Protein AF-A0A357IA92-F1 (afdb_monomer_lite)

Radius of gyration: 18.72 Å; chains: 1; bounding box: 54×39×40 Å

Secondary structure (DSSP, 8-state):
---HHHHHHHHH--S-TTSHHHHHHHHHHHHHSS-S-SS----HHHHHHHHT--TT-EEEEE-GGGHHHHHHHTT--SEEEEE-S-HHHHHHHHHHHHHHHHSSSHHHHHIIIII---TTHHHHIIIIIGGGS-HHHHHHHHSEETTTEEGGGGGGS-GGGGSHHHHHHHHHHHHHHHTT--GGG--

Structure (mmCIF, N/CA/C/O backbone):
data_AF-A0A357IA92-F1
#
_entry.id   AF-A0A357IA92-F1
#
loop_
_atom_site.group_PDB
_atom_site.id
_atom_site.type_symbol
_atom_site.label_atom_id
_atom_site.label_alt_id
_atom_site.label_comp_id
_atom_site.label_asym_id
_atom_site.label_entity_id
_atom_site.label_seq_id
_atom_site.pdbx_PDB_ins_code
_atom_site.Cartn_x
_atom_site.Cartn_y
_atom_site.Cartn_z
_atom_site.occupancy
_atom_site.B_iso_or_equiv
_atom_site.auth_seq_id
_atom_site.auth_comp_id
_atom_site.auth_asym_id
_atom_site.auth_atom_id
_atom_site.pdbx_PDB_model_num
ATOM 1 N N . MET A 1 1 ? -5.084 19.847 8.493 1.00 40.44 1 MET A N 1
ATOM 2 C CA . MET A 1 1 ? -4.902 18.837 9.556 1.00 40.44 1 MET A CA 1
ATOM 3 C C . MET A 1 1 ? -3.421 18.751 9.866 1.00 40.44 1 MET A C 1
ATOM 5 O O . MET A 1 1 ? -2.646 18.792 8.916 1.00 40.44 1 MET A O 1
ATOM 9 N N . ALA A 1 2 ? -3.041 18.697 11.146 1.00 38.66 2 ALA A N 1
ATOM 10 C CA . ALA A 1 2 ? -1.676 18.394 11.576 1.00 38.66 2 ALA A CA 1
ATOM 11 C C . ALA A 1 2 ? -1.227 17.121 10.843 1.00 38.66 2 ALA A C 1
ATOM 13 O O . ALA A 1 2 ? -1.753 16.038 11.086 1.00 38.66 2 ALA A O 1
ATOM 14 N N . SER A 1 3 ? -0.397 17.301 9.812 1.00 44.09 3 SER A N 1
ATOM 15 C CA . SER A 1 3 ? -0.025 16.260 8.850 1.00 44.09 3 SER A CA 1
ATOM 16 C C . SER A 1 3 ? 0.540 15.073 9.619 1.00 44.09 3 SER A C 1
ATOM 18 O O . SER A 1 3 ? 1.254 15.298 10.584 1.00 44.09 3 SER A O 1
ATOM 20 N N . SER A 1 4 ? 0.318 13.826 9.205 1.00 52.53 4 SER A N 1
ATOM 21 C CA . SER A 1 4 ? 0.949 12.642 9.821 1.00 52.53 4 SER A CA 1
ATOM 22 C C . SER A 1 4 ? 2.470 12.798 10.040 1.00 52.53 4 SER A C 1
ATOM 24 O O . SER A 1 4 ? 3.036 12.180 10.934 1.00 52.53 4 SER A O 1
ATOM 26 N N . SER A 1 5 ? 3.123 13.704 9.295 1.00 60.03 5 SER A N 1
ATOM 27 C CA . SER A 1 5 ? 4.470 14.221 9.573 1.00 60.03 5 SER A CA 1
ATOM 28 C C . SER A 1 5 ? 4.661 14.781 10.995 1.00 60.03 5 SER A C 1
ATOM 30 O O . SER A 1 5 ? 5.708 14.552 11.580 1.00 60.03 5 SER A O 1
ATOM 32 N N . GLU A 1 6 ? 3.736 15.564 11.549 1.00 59.16 6 GLU A N 1
ATOM 33 C CA . GLU A 1 6 ? 3.820 16.141 12.900 1.00 59.16 6 GLU A CA 1
ATOM 34 C C . GLU A 1 6 ? 3.657 15.088 13.996 1.00 59.16 6 GLU A C 1
ATOM 36 O O . GLU A 1 6 ? 4.459 15.082 14.924 1.00 59.16 6 GLU A O 1
ATOM 41 N N . ALA A 1 7 ? 2.715 14.151 13.848 1.00 63.56 7 ALA A N 1
ATOM 42 C CA . ALA A 1 7 ? 2.559 13.024 14.773 1.00 63.56 7 ALA A CA 1
ATOM 43 C C . ALA A 1 7 ? 3.777 12.080 14.738 1.00 63.56 7 ALA A C 1
ATOM 45 O O . ALA A 1 7 ? 4.270 11.642 15.778 1.00 63.56 7 ALA A O 1
ATOM 46 N N . LEU A 1 8 ? 4.329 11.821 13.545 1.00 61.56 8 LEU A N 1
ATOM 47 C CA . LEU A 1 8 ? 5.581 11.078 13.393 1.00 61.56 8 LEU A CA 1
ATOM 48 C C . LEU A 1 8 ? 6.754 11.841 14.024 1.00 61.56 8 LEU A C 1
ATOM 50 O O . LEU A 1 8 ? 7.560 11.256 14.742 1.00 61.56 8 LEU A O 1
ATOM 54 N N . LYS A 1 9 ? 6.844 13.156 13.797 1.00 59.84 9 LYS A N 1
ATOM 55 C CA . LYS A 1 9 ? 7.870 14.013 14.404 1.00 59.84 9 LYS A CA 1
ATOM 56 C C . LYS A 1 9 ? 7.774 14.012 15.929 1.00 59.84 9 LYS A C 1
ATOM 58 O O . LYS A 1 9 ? 8.813 13.900 16.565 1.00 59.84 9 LYS A O 1
ATOM 63 N N . SER A 1 10 ? 6.581 14.106 16.515 1.00 62.91 10 SER A N 1
ATOM 64 C CA . SER A 1 10 ? 6.409 14.096 17.973 1.00 62.91 10 SER A CA 1
ATOM 65 C C . SER A 1 10 ? 6.708 12.730 18.589 1.00 62.91 10 SER A C 1
ATOM 67 O O . SER A 1 10 ? 7.289 12.668 19.666 1.00 62.91 10 SER A O 1
ATOM 69 N N . ALA A 1 11 ? 6.358 11.636 17.905 1.00 61.44 11 ALA A N 1
ATOM 70 C CA . ALA A 1 11 ? 6.656 10.285 18.374 1.00 61.44 11 ALA A CA 1
ATOM 71 C C . ALA A 1 11 ? 8.160 9.957 18.299 1.00 61.44 11 ALA A C 1
ATOM 73 O O . ALA A 1 11 ? 8.693 9.288 19.184 1.00 61.44 11 ALA A O 1
ATOM 74 N N . VAL A 1 12 ? 8.844 10.436 17.252 1.00 58.72 12 VAL A N 1
ATOM 75 C CA . VAL A 1 12 ? 10.236 10.070 16.941 1.00 58.72 12 VAL A CA 1
ATOM 76 C C . VAL A 1 12 ? 11.261 11.050 17.523 1.00 58.72 12 VAL A C 1
ATOM 78 O O . VAL A 1 12 ? 12.346 10.619 17.903 1.00 58.72 12 VAL A O 1
ATOM 81 N N . HIS A 1 13 ? 10.978 12.354 17.610 1.00 60.22 13 HIS A N 1
ATOM 82 C CA . HIS A 1 13 ? 11.946 13.358 18.078 1.00 60.22 13 HIS A CA 1
ATOM 83 C C . HIS A 1 13 ? 11.900 13.545 19.597 1.00 60.22 13 HIS A C 1
ATOM 85 O O . HIS A 1 13 ? 11.406 14.551 20.097 1.00 60.22 13 HIS A O 1
ATOM 91 N N . GLN A 1 14 ? 12.454 12.575 20.325 1.00 59.53 14 GLN A N 1
ATOM 92 C CA . GLN A 1 14 ? 12.557 12.621 21.790 1.00 59.53 14 GLN A CA 1
ATOM 93 C C . GLN A 1 14 ? 13.886 13.220 22.295 1.00 59.53 14 GLN A C 1
ATOM 95 O O . GLN A 1 14 ? 14.021 13.495 23.485 1.00 59.53 14 GLN A O 1
ATOM 100 N N . HIS A 1 15 ? 14.872 13.450 21.413 1.00 52.75 15 HIS A N 1
ATOM 101 C CA . HIS A 1 15 ? 16.212 13.924 21.791 1.00 52.75 15 HIS A CA 1
ATOM 102 C C . HIS A 1 15 ? 16.670 15.173 21.023 1.00 52.75 15 HIS A C 1
ATOM 104 O O . HIS A 1 15 ? 16.202 15.474 19.923 1.00 52.75 15 HIS A O 1
ATOM 110 N N . SER A 1 16 ? 17.606 15.921 21.621 1.00 53.75 16 SER A N 1
ATOM 111 C CA . SER A 1 16 ? 18.104 17.186 21.071 1.00 53.75 16 SER A CA 1
ATOM 112 C C . SER A 1 16 ? 18.902 17.001 19.771 1.00 53.75 16 SER A C 1
ATOM 114 O O . SER A 1 16 ? 19.508 15.955 19.514 1.00 53.75 16 SER A O 1
ATOM 116 N N . LEU A 1 17 ? 18.942 18.067 18.965 1.00 53.84 17 LEU A N 1
ATOM 117 C CA . LEU A 1 17 ? 19.547 18.113 17.626 1.00 53.84 17 LEU A CA 1
ATOM 118 C C . LEU A 1 17 ? 21.059 17.918 17.585 1.00 53.84 17 LEU A C 1
ATOM 120 O O . LEU A 1 17 ? 21.603 17.603 16.531 1.00 53.84 17 LEU A O 1
ATOM 124 N N . THR A 1 18 ? 21.728 18.130 18.711 1.00 55.78 18 THR A N 1
ATOM 125 C CA . THR A 1 18 ? 23.184 18.041 18.832 1.00 55.78 18 THR A CA 1
ATOM 126 C C . THR A 1 18 ? 23.656 16.638 19.208 1.00 55.78 18 THR A C 1
ATOM 128 O O . THR A 1 18 ? 24.857 16.386 19.234 1.00 55.78 18 THR A O 1
ATOM 131 N N . SER A 1 19 ? 22.731 15.709 19.474 1.00 62.16 19 SER A N 1
ATOM 132 C CA . SER A 1 19 ? 23.050 14.321 19.805 1.00 62.16 19 SER A CA 1
ATOM 133 C C . SER A 1 19 ? 23.071 13.423 18.562 1.00 62.16 19 SER A C 1
ATOM 135 O O . SER A 1 19 ? 22.277 13.589 17.633 1.00 62.16 19 SER A O 1
ATOM 137 N N . VAL A 1 20 ? 23.944 12.410 18.570 1.00 64.31 20 VAL A N 1
ATOM 138 C CA . VAL A 1 20 ? 23.984 11.354 17.536 1.00 64.31 20 VAL A CA 1
ATOM 139 C C . VAL A 1 20 ? 22.605 10.692 17.380 1.00 64.31 20 VAL A C 1
ATOM 141 O O . VAL A 1 20 ? 22.169 10.424 16.262 1.00 64.31 20 VAL A O 1
ATOM 144 N N . GLN A 1 21 ? 21.875 10.521 18.486 1.00 60.81 21 GLN A N 1
ATOM 145 C CA . GLN A 1 21 ? 20.512 9.981 18.508 1.00 60.81 21 GLN A CA 1
ATOM 146 C C . GLN A 1 21 ? 19.496 10.904 17.811 1.00 60.81 21 GLN A C 1
ATOM 148 O O . GLN A 1 21 ? 18.674 10.426 17.033 1.00 60.81 21 GLN A O 1
ATOM 153 N N . GLY A 1 22 ? 19.579 12.225 17.998 1.00 59.16 22 GLY A N 1
ATOM 154 C CA . GLY A 1 22 ? 18.721 13.193 17.300 1.00 59.16 22 GLY A CA 1
ATOM 155 C C . GLY A 1 22 ? 18.956 13.222 15.783 1.00 59.16 22 GLY A C 1
ATOM 156 O O . GLY A 1 22 ? 18.009 13.353 15.000 1.00 59.16 22 GLY A O 1
ATOM 157 N N . MET A 1 23 ? 20.205 13.026 15.345 1.00 63.56 23 MET A N 1
ATOM 158 C CA . MET A 1 23 ? 20.537 12.876 13.924 1.00 63.56 23 MET A CA 1
ATOM 159 C C . MET A 1 23 ? 19.975 11.566 13.349 1.00 63.56 23 MET A C 1
ATOM 161 O O . MET A 1 23 ? 19.352 11.588 12.286 1.00 63.56 23 MET A O 1
ATOM 165 N N . GLN A 1 24 ? 20.111 10.448 14.072 1.00 67.44 24 GLN A N 1
ATOM 166 C CA . GLN A 1 24 ? 19.533 9.152 13.690 1.00 67.44 24 GLN A CA 1
ATOM 167 C C . GLN A 1 24 ? 18.003 9.215 13.578 1.00 67.44 24 GLN A C 1
ATOM 169 O O . GLN A 1 24 ? 17.447 8.743 12.591 1.00 67.44 24 GLN A O 1
ATOM 174 N N . GLN A 1 25 ? 17.325 9.872 14.522 1.00 65.50 25 GLN A N 1
ATOM 175 C CA . GLN A 1 25 ? 15.868 10.066 14.517 1.00 65.50 25 GLN A CA 1
ATOM 176 C C . GLN A 1 25 ? 15.373 10.850 13.290 1.00 65.50 25 GLN A C 1
ATOM 178 O O . GLN A 1 25 ? 14.319 10.551 12.730 1.00 65.50 25 GLN A O 1
ATOM 183 N N . ARG A 1 26 ? 16.130 11.853 12.833 1.00 69.00 26 ARG A N 1
ATOM 184 C CA . ARG A 1 26 ? 15.803 12.625 11.619 1.00 69.00 26 ARG A CA 1
ATOM 185 C C . ARG A 1 26 ? 16.098 11.869 10.332 1.00 69.00 26 ARG A C 1
ATOM 187 O O . ARG A 1 26 ? 15.344 11.983 9.362 1.00 69.00 26 ARG A O 1
ATOM 194 N N . LEU A 1 27 ? 17.169 11.080 10.325 1.00 67.56 27 LEU A N 1
ATOM 195 C CA . LEU A 1 27 ? 17.449 10.165 9.223 1.00 67.56 27 LEU A CA 1
ATOM 196 C C . LEU A 1 27 ? 16.323 9.130 9.104 1.00 67.56 27 LEU A C 1
ATOM 198 O O . LEU A 1 27 ? 15.817 8.895 8.010 1.00 67.56 27 LEU A O 1
ATOM 202 N N . PHE A 1 28 ? 15.877 8.599 10.242 1.00 66.75 28 PHE A N 1
ATOM 203 C CA . PHE A 1 28 ? 14.762 7.669 10.353 1.00 66.75 28 PHE A CA 1
ATOM 204 C C . PHE A 1 28 ? 13.454 8.285 9.845 1.00 66.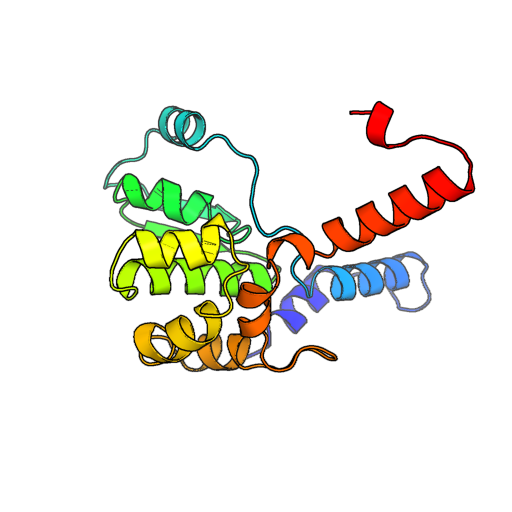75 28 PHE A C 1
ATOM 206 O O . PHE A 1 28 ? 12.831 7.713 8.960 1.00 66.75 28 PHE A O 1
ATOM 213 N N . SER A 1 29 ? 13.060 9.481 10.293 1.00 62.66 29 SER A N 1
ATOM 214 C CA . SER A 1 29 ? 11.815 10.108 9.816 1.00 62.66 29 SER A CA 1
ATOM 215 C C . SER A 1 29 ? 11.836 10.417 8.313 1.00 62.66 29 SER A C 1
ATOM 217 O O . SER A 1 29 ? 10.834 10.237 7.621 1.00 62.66 29 SER A O 1
ATOM 219 N N . THR A 1 30 ? 12.995 10.799 7.770 1.00 68.25 30 THR A N 1
ATOM 220 C CA . THR A 1 30 ? 13.174 11.014 6.323 1.00 68.25 30 THR A CA 1
ATOM 221 C C . THR A 1 30 ? 13.123 9.700 5.538 1.00 68.25 30 THR A C 1
ATOM 223 O O . THR A 1 30 ? 12.594 9.655 4.425 1.00 68.25 30 THR A O 1
ATOM 226 N N . TRP A 1 31 ? 13.664 8.623 6.111 1.00 69.12 31 TRP A N 1
ATOM 227 C CA . TRP A 1 31 ? 13.620 7.282 5.533 1.00 69.12 31 TRP A CA 1
ATOM 228 C C . TRP A 1 31 ? 12.197 6.717 5.517 1.00 69.12 31 TRP A C 1
ATOM 230 O O . TRP A 1 31 ? 11.769 6.177 4.497 1.00 69.12 31 TRP A O 1
ATOM 240 N N . PHE A 1 32 ? 11.455 6.908 6.611 1.00 68.44 32 PHE A N 1
ATOM 241 C CA . PHE A 1 32 ? 10.084 6.425 6.788 1.00 68.44 32 PHE A CA 1
ATOM 242 C C . PHE A 1 32 ? 9.043 7.224 6.000 1.00 68.44 32 PHE A C 1
ATOM 244 O O . PHE A 1 32 ? 7.979 6.698 5.702 1.00 68.44 32 PHE A O 1
ATOM 251 N N . ASN A 1 33 ? 9.349 8.453 5.580 1.00 71.00 33 ASN A N 1
ATOM 252 C CA . ASN A 1 33 ? 8.484 9.244 4.700 1.00 71.00 33 ASN A CA 1
ATOM 253 C C . ASN A 1 33 ? 8.595 8.811 3.221 1.00 71.00 33 ASN A C 1
ATOM 255 O O . ASN A 1 33 ? 8.887 9.611 2.328 1.00 71.00 33 ASN A O 1
ATOM 259 N N . SER A 1 34 ? 8.454 7.512 2.972 1.00 78.38 34 SER A N 1
ATOM 260 C CA . SER A 1 34 ? 8.565 6.864 1.666 1.00 78.38 34 SER A CA 1
ATOM 261 C C . SER A 1 34 ? 7.994 5.447 1.748 1.00 78.38 34 SER A C 1
ATOM 263 O O . SER A 1 34 ? 7.788 4.907 2.827 1.00 78.38 34 SER A O 1
ATOM 265 N N . PHE A 1 35 ? 7.822 4.797 0.603 1.00 80.00 35 PHE A N 1
ATOM 266 C CA . PHE A 1 35 ? 7.636 3.350 0.512 1.00 80.00 35 PHE A CA 1
ATOM 267 C C . PHE A 1 35 ? 8.852 2.600 1.081 1.00 80.00 35 PHE A C 1
ATOM 269 O O . PHE A 1 35 ? 9.924 2.610 0.466 1.00 80.00 35 PHE A O 1
ATOM 276 N N . ILE A 1 36 ? 8.711 2.000 2.268 1.00 75.94 36 ILE A N 1
ATOM 277 C CA . ILE A 1 36 ? 9.779 1.216 2.916 1.00 75.94 36 ILE A CA 1
ATOM 278 C C . ILE A 1 36 ? 9.742 -0.209 2.376 1.00 75.94 36 ILE A C 1
ATOM 280 O O . ILE A 1 36 ? 10.746 -0.690 1.849 1.00 75.94 36 ILE A O 1
ATOM 284 N N . TYR A 1 37 ? 8.556 -0.806 2.444 1.00 72.00 37 TYR A N 1
ATOM 285 C CA . TYR A 1 37 ? 8.135 -2.070 1.856 1.00 72.00 37 TYR A CA 1
ATOM 286 C C . TYR A 1 37 ? 6.710 -1.878 1.316 1.00 72.00 37 TYR A C 1
ATOM 288 O O . TYR A 1 37 ? 5.965 -1.029 1.801 1.00 72.00 37 TYR A O 1
ATOM 296 N N . ASN A 1 38 ? 6.348 -2.621 0.269 1.00 76.19 38 ASN A N 1
ATOM 297 C CA . ASN A 1 38 ? 5.089 -2.408 -0.472 1.00 76.19 38 ASN A CA 1
ATOM 298 C C . ASN A 1 38 ? 4.231 -3.678 -0.576 1.00 76.19 38 ASN A C 1
ATOM 300 O O . ASN A 1 38 ? 3.104 -3.635 -1.077 1.00 76.19 38 ASN A O 1
ATOM 304 N N . GLN A 1 39 ? 4.798 -4.796 -0.134 1.00 78.25 39 GLN A N 1
ATOM 305 C CA . GLN A 1 39 ? 4.182 -6.096 0.058 1.00 78.25 39 GLN A CA 1
ATOM 306 C C . GLN A 1 39 ? 4.721 -6.631 1.378 1.00 78.25 39 GLN A C 1
ATOM 308 O O . GLN A 1 39 ? 5.846 -6.308 1.773 1.00 78.25 39 GLN A O 1
ATOM 313 N N . ILE A 1 40 ? 3.887 -7.412 2.032 1.00 80.19 40 ILE A N 1
ATOM 314 C CA . ILE A 1 40 ? 4.180 -8.072 3.293 1.00 80.19 40 ILE A CA 1
ATOM 315 C C . ILE A 1 40 ? 4.264 -9.581 3.012 1.00 80.19 40 ILE A C 1
ATOM 317 O O . ILE A 1 40 ? 3.844 -10.016 1.935 1.00 80.19 40 ILE A O 1
ATOM 321 N N . TRP A 1 41 ? 4.917 -10.333 3.894 1.00 78.19 41 TRP A N 1
ATOM 322 C CA . TRP A 1 41 ? 5.358 -11.713 3.633 1.00 78.19 41 TRP A CA 1
ATOM 323 C C . TRP A 1 41 ? 4.528 -12.767 4.384 1.00 78.19 41 TRP A C 1
ATOM 325 O O . TRP A 1 41 ? 4.774 -13.958 4.239 1.00 78.19 41 TRP A O 1
ATOM 335 N N . GLU A 1 42 ? 3.563 -12.331 5.188 1.00 83.94 42 GLU A N 1
ATOM 336 C CA . GLU A 1 42 ? 2.677 -13.176 5.977 1.00 83.94 42 GLU A CA 1
ATOM 337 C C . GLU A 1 42 ? 1.862 -14.110 5.077 1.00 83.94 42 GLU A C 1
ATOM 339 O O . GLU A 1 42 ? 1.470 -13.749 3.961 1.00 83.94 42 GLU A O 1
ATOM 344 N N . ASP A 1 43 ? 1.625 -15.322 5.577 1.00 91.44 43 ASP A N 1
ATOM 345 C CA . ASP A 1 43 ? 0.789 -16.309 4.909 1.00 91.44 43 ASP A CA 1
ATOM 346 C C . ASP A 1 43 ? -0.683 -16.004 5.228 1.00 91.44 43 ASP A C 1
ATOM 348 O O . ASP A 1 43 ? -1.111 -16.194 6.371 1.00 91.44 43 ASP A O 1
ATOM 352 N N . PRO A 1 44 ? -1.473 -15.536 4.245 1.00 90.56 44 PRO A N 1
ATOM 353 C CA . PRO A 1 44 ? -2.854 -15.165 4.496 1.00 90.56 44 PRO A CA 1
ATOM 354 C C . PRO A 1 44 ? -3.729 -16.358 4.878 1.00 90.56 44 PRO A C 1
ATOM 356 O O . PRO A 1 44 ? -4.702 -16.167 5.595 1.00 90.56 44 PRO A O 1
ATOM 359 N N . GLU A 1 45 ? -3.426 -17.575 4.422 1.00 92.69 45 GLU A N 1
ATOM 360 C CA . GLU A 1 45 ? -4.251 -18.745 4.736 1.00 92.69 45 GLU A CA 1
ATOM 361 C C . GLU A 1 45 ? -4.073 -19.143 6.203 1.00 92.69 45 GLU A C 1
ATOM 363 O O . GLU A 1 45 ? -5.058 -19.364 6.912 1.00 92.69 45 GLU A O 1
ATOM 368 N N . LEU A 1 46 ? -2.824 -19.155 6.678 1.00 94.69 46 LEU A N 1
ATOM 369 C CA . LEU A 1 46 ? -2.515 -19.432 8.081 1.00 94.69 46 LEU A CA 1
ATOM 370 C C . LEU A 1 46 ? -2.999 -18.317 9.010 1.00 94.69 46 LEU A C 1
ATOM 372 O O . LEU A 1 46 ? -3.540 -18.622 10.071 1.00 94.69 46 LEU A O 1
ATOM 376 N N . ASP A 1 47 ? -2.857 -17.048 8.616 1.00 93.25 47 ASP A N 1
ATOM 377 C CA . ASP A 1 47 ? -3.371 -15.920 9.398 1.00 93.25 47 ASP A CA 1
ATOM 378 C C . ASP A 1 47 ? -4.895 -16.014 9.553 1.00 93.25 47 ASP A C 1
ATOM 380 O O . ASP A 1 47 ? -5.410 -15.898 10.664 1.00 93.25 47 ASP A O 1
ATOM 384 N N . MET A 1 48 ? -5.629 -16.286 8.468 1.00 94.75 48 MET A N 1
ATOM 385 C CA . MET A 1 48 ? -7.089 -16.427 8.519 1.00 94.75 48 MET A CA 1
ATOM 386 C C . MET A 1 48 ? -7.523 -17.634 9.355 1.00 94.75 48 MET A C 1
ATOM 388 O O . MET A 1 48 ? -8.487 -17.530 10.110 1.00 94.75 48 MET A O 1
ATOM 392 N N . GLN A 1 49 ? -6.800 -18.756 9.270 1.00 95.44 49 GLN A N 1
ATOM 393 C CA . GLN A 1 49 ? -7.068 -19.933 10.098 1.00 95.44 49 GLN A CA 1
ATOM 394 C C . GLN A 1 49 ? -6.819 -19.658 11.585 1.00 95.44 49 GLN A C 1
ATOM 396 O O . GLN A 1 49 ? -7.584 -20.108 12.433 1.00 95.44 49 GLN A O 1
ATOM 401 N N . ALA A 1 50 ? -5.733 -18.957 11.911 1.00 95.50 50 ALA A N 1
ATOM 402 C CA . ALA A 1 50 ? -5.358 -18.679 13.291 1.00 95.50 50 ALA A CA 1
ATOM 403 C C . ALA A 1 50 ? -6.257 -17.620 13.941 1.00 95.50 50 ALA A C 1
ATOM 405 O O . ALA A 1 50 ? -6.528 -17.704 15.138 1.00 95.50 50 ALA A O 1
ATOM 406 N N . LEU A 1 51 ? -6.685 -16.619 13.168 1.00 95.44 51 LEU A N 1
ATOM 407 C CA . LEU A 1 51 ? -7.541 -15.537 13.648 1.00 95.44 51 LEU A CA 1
ATOM 408 C C . LEU A 1 51 ? -9.019 -15.936 13.738 1.00 95.44 51 LEU A C 1
ATOM 410 O O . LEU A 1 51 ? -9.734 -15.295 14.502 1.00 95.44 51 LEU A O 1
ATOM 414 N N . ASP A 1 52 ? -9.450 -16.954 12.979 1.00 96.44 52 ASP A N 1
ATOM 415 C CA . ASP A 1 52 ? -10.826 -17.481 12.951 1.00 96.44 52 ASP A CA 1
ATOM 416 C C . ASP A 1 52 ? -11.877 -16.362 12.827 1.00 96.44 52 ASP A C 1
ATOM 418 O O . ASP A 1 52 ? -12.799 -16.230 13.628 1.00 96.44 52 ASP A O 1
ATOM 422 N N . LEU A 1 53 ? -11.657 -15.477 11.847 1.00 96.88 53 LEU A N 1
ATOM 423 C CA . LEU A 1 53 ? -12.445 -14.258 11.666 1.00 96.88 53 LEU A CA 1
ATOM 424 C C . LEU A 1 53 ? -13.854 -14.561 11.149 1.00 96.88 53 LEU A C 1
ATOM 426 O O . LEU A 1 53 ? -14.035 -15.317 10.193 1.00 96.88 53 LEU A O 1
ATOM 430 N N . ASP A 1 54 ? -14.829 -13.853 11.707 1.00 96.25 54 ASP A N 1
ATOM 431 C CA . ASP A 1 54 ? -16.241 -13.923 11.341 1.00 96.25 54 ASP A CA 1
ATOM 432 C C . ASP A 1 54 ? -16.875 -12.527 11.205 1.00 96.25 54 ASP A C 1
ATOM 434 O O . ASP A 1 54 ? -16.210 -11.496 11.328 1.00 96.25 54 ASP A O 1
ATOM 438 N N . ALA A 1 55 ? -18.186 -12.488 10.956 1.00 97.31 55 ALA A N 1
ATOM 439 C CA . ALA A 1 55 ? -18.934 -11.248 10.767 1.00 97.31 55 ALA A CA 1
ATOM 440 C C . ALA A 1 55 ? -19.070 -10.386 12.036 1.00 97.31 55 ALA A C 1
ATOM 442 O O . ALA A 1 55 ? -19.377 -9.203 11.908 1.00 97.31 55 ALA A O 1
ATOM 443 N N . ASP A 1 56 ? -18.822 -10.937 13.229 1.00 97.88 56 ASP A N 1
ATOM 444 C CA . ASP A 1 56 ? -18.869 -10.212 14.507 1.00 97.88 56 ASP A CA 1
ATOM 445 C C . ASP A 1 56 ? -17.486 -9.658 14.906 1.00 97.88 56 ASP A C 1
ATOM 447 O O . ASP A 1 56 ? -17.356 -8.875 15.851 1.00 97.88 56 ASP A O 1
ATOM 451 N N . SER A 1 57 ? -16.441 -10.022 14.161 1.00 98.12 57 SER A N 1
ATOM 452 C CA . SER A 1 57 ? -15.060 -9.652 14.450 1.00 98.12 57 SER A CA 1
ATOM 453 C C . SER A 1 57 ? -14.779 -8.154 14.245 1.00 98.12 57 SER A C 1
ATOM 455 O O . SER A 1 57 ? -15.069 -7.569 13.197 1.00 98.12 57 SER A O 1
ATOM 457 N N . GLU A 1 58 ? -14.114 -7.534 15.225 1.00 98.12 58 GLU A N 1
ATOM 458 C CA . GLU A 1 58 ? -13.542 -6.186 15.124 1.00 98.12 58 GLU A CA 1
ATOM 459 C C . GLU A 1 58 ? -12.010 -6.247 15.179 1.00 98.12 58 GLU A C 1
ATOM 461 O O . GLU A 1 58 ? -11.416 -6.667 16.172 1.00 98.12 58 GLU A O 1
ATOM 466 N N . ILE A 1 59 ? -11.346 -5.792 14.118 1.00 97.62 59 ILE A N 1
ATOM 467 C CA . ILE A 1 59 ? -9.910 -6.006 13.915 1.00 97.62 59 ILE A CA 1
ATOM 468 C C . ILE A 1 59 ? -9.154 -4.688 14.050 1.00 97.62 59 ILE A C 1
ATOM 470 O O . ILE A 1 59 ? -9.456 -3.716 13.359 1.00 97.62 59 ILE A O 1
ATOM 474 N N . LEU A 1 60 ? -8.111 -4.665 14.879 1.00 97.31 60 LEU A N 1
ATOM 475 C CA . LEU A 1 60 ? -7.114 -3.595 14.906 1.00 97.31 60 LEU A CA 1
ATOM 476 C C . LEU A 1 60 ? -5.823 -4.110 14.274 1.00 97.31 60 LEU A C 1
ATOM 478 O O . LEU A 1 60 ? -5.245 -5.080 14.757 1.00 97.31 60 LEU A O 1
ATOM 482 N N . THR A 1 61 ? -5.352 -3.470 13.207 1.00 95.06 61 THR A N 1
ATOM 483 C CA . THR A 1 61 ? -4.166 -3.949 12.488 1.00 95.06 61 THR A CA 1
ATOM 484 C C . THR A 1 61 ? -3.267 -2.820 12.006 1.00 95.06 61 THR A C 1
ATOM 486 O O . THR A 1 61 ? -3.702 -1.684 11.798 1.00 95.06 61 THR A O 1
ATOM 489 N N . ILE A 1 62 ? -1.985 -3.135 11.825 1.00 93.56 62 ILE A N 1
ATOM 490 C CA . ILE A 1 62 ? -1.037 -2.220 11.199 1.00 93.56 62 ILE A CA 1
ATOM 491 C C . ILE A 1 62 ? -1.283 -2.265 9.693 1.00 93.56 62 ILE A C 1
ATOM 493 O O . ILE A 1 62 ? -1.262 -3.341 9.101 1.00 93.56 62 ILE A O 1
ATOM 497 N N . ALA A 1 63 ? -1.508 -1.109 9.061 1.00 93.00 63 ALA A N 1
ATOM 498 C CA . ALA A 1 63 ? -1.904 -1.075 7.658 1.00 93.00 63 ALA A CA 1
ATOM 499 C C . ALA A 1 63 ? -0.847 -1.736 6.768 1.00 93.00 63 ALA A C 1
ATOM 501 O O . ALA A 1 63 ? -1.203 -2.558 5.934 1.00 93.00 63 ALA A O 1
ATOM 502 N N . SER A 1 64 ? 0.443 -1.420 6.951 1.00 89.75 64 SER A N 1
ATOM 503 C CA . SER A 1 64 ? 1.558 -2.142 6.316 1.00 89.75 64 SER A CA 1
ATOM 504 C C . SER A 1 64 ? 1.427 -2.248 4.782 1.00 89.75 64 SER A C 1
ATOM 506 O O . SER A 1 64 ? 1.742 -3.250 4.147 1.00 89.75 64 SER A O 1
ATOM 508 N N . GLY A 1 65 ? 0.867 -1.213 4.148 1.00 89.81 65 GLY A N 1
ATOM 509 C CA . GLY A 1 65 ? 0.581 -1.199 2.708 1.00 89.81 65 GLY A CA 1
ATOM 510 C C . GLY A 1 65 ? -0.649 -2.016 2.284 1.00 89.81 65 GLY A C 1
ATOM 511 O O . GLY A 1 65 ? -0.946 -2.088 1.091 1.00 89.81 65 GLY A O 1
ATOM 512 N N . GLY A 1 66 ? -1.373 -2.604 3.231 1.00 93.44 66 GLY A N 1
ATOM 513 C CA . GLY A 1 66 ? -2.774 -2.989 3.122 1.00 93.44 66 GLY A CA 1
ATOM 514 C C . GLY A 1 66 ? -3.050 -4.438 2.752 1.00 93.44 66 GLY A C 1
ATOM 515 O O . GLY A 1 66 ? -4.215 -4.767 2.593 1.00 93.44 66 GLY A O 1
ATOM 516 N N . CYS A 1 67 ? -2.047 -5.308 2.577 1.00 93.44 67 CYS A N 1
ATOM 517 C CA . CYS A 1 67 ? -2.322 -6.678 2.116 1.00 93.44 67 CYS A CA 1
ATOM 518 C C . CYS A 1 67 ? -3.161 -7.469 3.133 1.00 93.44 67 CYS A C 1
ATOM 520 O O . CYS A 1 67 ? -4.192 -8.007 2.749 1.00 93.44 67 CYS A O 1
ATOM 522 N N . ASN A 1 68 ? -2.799 -7.442 4.421 1.00 94.06 68 ASN A N 1
ATOM 523 C CA . ASN A 1 68 ? -3.574 -8.127 5.462 1.00 94.06 68 ASN A CA 1
ATOM 524 C C . ASN A 1 68 ? -4.978 -7.550 5.610 1.00 94.06 68 ASN A C 1
ATOM 526 O O . ASN A 1 68 ? -5.930 -8.306 5.734 1.00 94.06 68 ASN A O 1
ATOM 530 N N . VAL A 1 69 ? -5.133 -6.229 5.481 1.00 95.88 69 VAL A N 1
ATOM 531 C CA . VAL A 1 69 ? -6.461 -5.597 5.449 1.00 95.88 69 VAL A CA 1
ATOM 532 C C . VAL A 1 69 ? -7.332 -6.213 4.352 1.00 95.88 69 VAL A C 1
ATOM 534 O O . VAL A 1 69 ? -8.477 -6.557 4.622 1.00 95.88 69 VAL A O 1
ATOM 537 N N . LEU A 1 70 ? -6.801 -6.393 3.136 1.00 95.00 70 LEU A N 1
ATOM 538 C CA . LEU A 1 70 ? -7.562 -7.018 2.051 1.00 95.00 70 LEU A CA 1
ATOM 539 C C . LEU A 1 70 ? -7.892 -8.486 2.333 1.00 95.00 70 LEU A C 1
ATOM 541 O O . LEU A 1 70 ? -8.997 -8.919 2.025 1.00 95.00 70 LEU A O 1
ATOM 545 N N . ASN A 1 71 ? -6.959 -9.235 2.924 1.00 94.75 71 ASN A N 1
ATOM 546 C CA . ASN A 1 71 ? -7.187 -10.634 3.286 1.00 94.75 71 ASN A CA 1
ATOM 547 C C . ASN A 1 71 ? -8.301 -10.747 4.334 1.00 94.75 71 ASN A C 1
ATOM 549 O O . ASN A 1 71 ? -9.243 -11.511 4.150 1.00 94.75 71 ASN A O 1
ATOM 553 N N . TYR A 1 72 ? -8.265 -9.917 5.376 1.00 96.25 72 TYR A N 1
ATOM 554 C CA . TYR A 1 72 ? -9.272 -9.919 6.438 1.00 96.25 72 TYR A CA 1
ATOM 555 C C . TYR A 1 72 ? -10.659 -9.522 5.930 1.00 96.25 72 TYR A C 1
ATOM 557 O O . TYR A 1 72 ? -11.654 -10.075 6.388 1.00 96.25 72 TYR A O 1
ATOM 565 N N . LEU A 1 73 ? -10.749 -8.622 4.941 1.00 96.00 73 LEU A N 1
ATOM 566 C CA . LEU A 1 73 ? -12.029 -8.267 4.314 1.00 96.00 73 LEU A CA 1
ATOM 567 C C . LEU A 1 73 ? -12.745 -9.476 3.688 1.00 96.00 73 LEU A C 1
ATOM 569 O O . LEU A 1 73 ? -13.967 -9.444 3.566 1.00 96.00 73 LEU A O 1
ATOM 573 N N . THR A 1 74 ? -12.031 -10.550 3.331 1.00 95.44 74 THR A N 1
ATOM 574 C CA . THR A 1 74 ? -12.656 -11.763 2.771 1.00 95.44 74 THR A CA 1
ATOM 575 C C . THR A 1 74 ? -13.545 -12.508 3.772 1.00 95.44 74 THR A C 1
ATOM 577 O O . THR A 1 74 ? -14.496 -13.160 3.346 1.00 95.44 74 THR A O 1
ATOM 580 N N . ALA A 1 75 ? -13.318 -12.347 5.083 1.00 96.31 75 ALA A N 1
ATOM 581 C CA . ALA A 1 75 ? -14.196 -12.877 6.134 1.00 96.31 75 ALA A CA 1
ATOM 582 C C . ALA A 1 75 ? -15.419 -11.989 6.423 1.00 96.31 75 ALA A C 1
ATOM 584 O O . ALA A 1 75 ? -16.263 -12.358 7.232 1.00 96.31 75 ALA A O 1
ATOM 585 N N . SER A 1 76 ? -15.549 -10.836 5.755 1.00 96.88 76 SER A N 1
ATOM 586 C CA . SER A 1 76 ? -16.623 -9.860 5.998 1.00 96.88 76 SER A CA 1
ATOM 587 C C . SER A 1 76 ? -16.780 -9.449 7.478 1.00 96.88 76 SER A C 1
ATOM 589 O O . SER A 1 76 ? -17.901 -9.472 7.986 1.00 96.88 76 SER A O 1
ATOM 591 N N . PRO A 1 77 ? -15.690 -9.066 8.176 1.00 97.81 77 PRO A N 1
ATOM 592 C CA . PRO A 1 77 ? -15.751 -8.703 9.589 1.00 97.81 77 PRO A CA 1
ATOM 593 C C . PRO A 1 77 ? -16.596 -7.452 9.824 1.00 97.81 77 PRO A C 1
ATOM 595 O O . PRO A 1 77 ? -16.703 -6.591 8.943 1.00 97.81 77 PRO A O 1
ATOM 598 N N . ALA A 1 78 ? -17.120 -7.301 11.043 1.00 98.12 78 ALA A N 1
ATOM 599 C CA . ALA A 1 78 ? -17.907 -6.135 11.439 1.00 98.12 78 ALA A CA 1
ATOM 600 C C . ALA A 1 78 ? -17.136 -4.830 11.207 1.00 98.12 78 ALA A C 1
ATOM 602 O O . ALA A 1 78 ? -17.701 -3.815 10.785 1.00 98.12 78 ALA A O 1
ATOM 603 N N . ARG A 1 79 ? -15.827 -4.842 11.500 1.00 97.88 79 ARG A N 1
ATOM 604 C CA . ARG A 1 79 ? -14.980 -3.654 11.390 1.00 97.88 79 ARG A CA 1
ATOM 605 C C . ARG A 1 79 ? -13.497 -3.982 11.291 1.00 97.88 79 ARG A C 1
ATOM 607 O O . ARG A 1 79 ? -12.986 -4.841 11.999 1.00 97.88 79 ARG A O 1
ATOM 614 N N . ILE A 1 80 ? -12.775 -3.186 10.502 1.00 97.81 80 ILE A N 1
ATOM 615 C CA . ILE A 1 80 ? -11.308 -3.157 10.492 1.00 97.81 80 ILE A CA 1
ATOM 616 C C . ILE A 1 80 ? -10.831 -1.727 10.743 1.00 97.81 80 ILE A C 1
ATOM 618 O O . ILE A 1 80 ? -11.212 -0.790 10.042 1.00 97.81 80 ILE A O 1
ATOM 622 N N . VAL A 1 81 ? -9.955 -1.561 11.727 1.00 97.81 81 VAL A N 1
ATOM 623 C CA . VAL A 1 81 ? -9.220 -0.330 12.006 1.00 97.81 81 VAL A CA 1
ATOM 624 C C . VAL A 1 81 ? -7.763 -0.558 11.627 1.00 97.81 81 VAL A C 1
ATOM 626 O O . VAL A 1 81 ? -7.004 -1.199 12.353 1.00 97.81 81 VAL A O 1
ATOM 629 N N . ALA A 1 82 ? -7.370 -0.024 10.472 1.00 96.88 82 ALA A N 1
ATOM 630 C CA . ALA A 1 82 ? -5.993 -0.065 9.999 1.00 96.88 82 ALA A CA 1
ATOM 631 C C . ALA A 1 82 ? -5.259 1.232 10.368 1.00 96.88 82 ALA A C 1
ATOM 633 O O . ALA A 1 82 ? -5.696 2.323 9.998 1.00 96.88 82 ALA A O 1
ATOM 634 N N . LEU A 1 83 ? -4.127 1.121 11.062 1.00 95.44 83 LEU A N 1
ATOM 635 C CA . LEU A 1 83 ? -3.293 2.259 11.461 1.00 95.44 83 LEU A CA 1
ATOM 636 C C . LEU A 1 83 ? -1.849 2.095 10.990 1.00 95.44 83 LEU A C 1
ATOM 638 O O . LEU A 1 83 ? -1.317 0.995 10.946 1.00 95.44 83 LEU A O 1
ATOM 642 N N . ASP A 1 84 ? -1.189 3.193 10.640 1.00 92.50 84 ASP A N 1
ATOM 643 C CA . ASP A 1 84 ? 0.231 3.177 10.292 1.00 92.50 84 ASP A CA 1
ATOM 644 C C . ASP A 1 84 ? 0.842 4.545 10.589 1.00 92.50 84 ASP A C 1
ATOM 646 O O . ASP A 1 84 ? 0.195 5.583 10.433 1.00 92.50 84 ASP A O 1
ATOM 650 N N . LEU A 1 85 ? 2.106 4.545 11.001 1.00 88.38 85 LEU A N 1
ATOM 651 C CA . LEU A 1 85 ? 2.878 5.772 11.180 1.00 88.38 85 LEU A CA 1
ATOM 652 C C . LEU A 1 85 ? 3.327 6.352 9.830 1.00 88.38 85 LEU A C 1
ATOM 654 O O . LEU A 1 85 ? 3.615 7.546 9.729 1.00 88.38 85 LEU A O 1
ATOM 658 N N . ASN A 1 86 ? 3.396 5.514 8.793 1.00 87.69 86 ASN A N 1
ATOM 659 C CA . ASN A 1 86 ? 3.793 5.893 7.453 1.00 87.69 86 ASN A CA 1
ATOM 660 C C . ASN A 1 86 ? 2.569 6.259 6.587 1.00 87.69 86 ASN A C 1
ATOM 662 O O . ASN A 1 86 ? 1.817 5.374 6.161 1.00 87.69 86 ASN A O 1
ATOM 666 N N . PRO A 1 87 ? 2.395 7.540 6.207 1.00 90.00 87 PRO A N 1
ATOM 667 C CA . PRO A 1 87 ? 1.281 7.953 5.353 1.00 90.00 87 PRO A CA 1
ATOM 668 C C . PRO A 1 87 ? 1.314 7.306 3.958 1.00 90.00 87 PRO A C 1
ATOM 670 O O . PRO A 1 87 ? 0.273 7.208 3.308 1.00 90.00 87 PRO A O 1
ATOM 673 N N . TYR A 1 88 ? 2.474 6.823 3.490 1.00 91.94 88 TYR A N 1
ATOM 674 C CA . TYR A 1 88 ? 2.570 6.081 2.228 1.00 91.94 88 TYR A CA 1
ATOM 675 C C . TYR A 1 88 ? 1.855 4.732 2.304 1.00 91.94 88 TYR A C 1
ATOM 677 O O . TYR A 1 88 ? 1.182 4.346 1.350 1.00 91.94 88 TYR A O 1
ATOM 685 N N . HIS A 1 89 ? 1.961 4.030 3.433 1.00 93.00 89 HIS A N 1
ATOM 686 C CA . HIS A 1 89 ? 1.297 2.744 3.634 1.00 93.00 89 HIS A CA 1
ATOM 687 C C . HIS A 1 89 ? -0.218 2.911 3.766 1.00 93.00 89 HIS A C 1
ATOM 689 O O . HIS A 1 89 ? -0.967 2.158 3.142 1.00 93.00 89 HIS A O 1
ATOM 695 N N . LEU A 1 90 ? -0.678 3.939 4.490 1.00 94.44 90 LEU A N 1
ATOM 696 C CA . LEU A 1 90 ? -2.104 4.280 4.552 1.00 94.44 90 LEU A CA 1
ATOM 697 C C . LEU A 1 90 ? -2.654 4.642 3.170 1.00 94.44 90 LEU A C 1
ATOM 699 O O . LEU A 1 90 ? -3.694 4.129 2.764 1.00 94.44 90 LEU A O 1
ATOM 703 N N . SER A 1 91 ? -1.931 5.465 2.407 1.00 96.06 91 SER A N 1
ATOM 704 C CA . SER A 1 91 ? -2.351 5.855 1.056 1.00 96.06 91 SER A CA 1
ATOM 705 C C . SER A 1 91 ? -2.381 4.668 0.086 1.00 96.06 91 SER A C 1
ATOM 707 O O . SER A 1 91 ? -3.269 4.594 -0.759 1.00 96.06 91 SER A O 1
ATOM 709 N N . LEU A 1 92 ? -1.446 3.717 0.208 1.00 95.94 92 LEU A N 1
ATOM 710 C CA . LEU A 1 92 ? -1.450 2.476 -0.578 1.00 95.94 92 LEU A CA 1
ATOM 711 C C . LEU A 1 92 ? -2.602 1.549 -0.195 1.00 95.94 92 LEU A C 1
ATOM 713 O O . LEU A 1 92 ? -3.239 0.988 -1.081 1.00 95.94 92 LEU A O 1
ATOM 717 N N . THR A 1 93 ? -2.905 1.441 1.096 1.00 96.69 93 THR A N 1
ATOM 718 C CA . THR A 1 93 ? -4.045 0.658 1.593 1.00 96.69 93 THR A CA 1
ATOM 719 C C . THR A 1 93 ? -5.355 1.213 1.039 1.00 96.69 93 THR A C 1
ATOM 721 O O . THR A 1 93 ? -6.120 0.483 0.416 1.00 96.69 93 THR A O 1
ATOM 724 N N . ARG A 1 94 ? -5.569 2.530 1.165 1.00 97.75 94 ARG A N 1
ATOM 725 C CA . ARG A 1 94 ? -6.752 3.218 0.624 1.00 97.75 94 ARG A CA 1
ATOM 726 C C . ARG A 1 94 ? -6.861 3.075 -0.894 1.00 97.75 94 ARG A C 1
ATOM 728 O O . ARG A 1 94 ? -7.951 2.843 -1.403 1.00 97.75 94 ARG A O 1
ATOM 735 N N . LEU A 1 95 ? -5.739 3.164 -1.617 1.00 98.00 95 LEU A N 1
ATOM 736 C CA . LEU A 1 95 ? -5.724 2.967 -3.068 1.00 98.00 95 LEU A CA 1
ATOM 737 C C . LEU A 1 95 ? -6.125 1.541 -3.460 1.00 98.00 95 LEU A C 1
ATOM 739 O O . LEU A 1 95 ? -6.881 1.372 -4.410 1.00 98.00 95 LEU A O 1
ATOM 743 N N . LYS A 1 96 ? -5.632 0.525 -2.744 1.00 97.50 96 LYS A N 1
ATOM 744 C CA . LYS A 1 96 ? -5.997 -0.875 -2.987 1.00 97.50 96 LYS A CA 1
ATOM 745 C C . LYS A 1 96 ? -7.492 -1.114 -2.774 1.00 97.50 96 LYS A C 1
ATOM 747 O O . LYS A 1 96 ? -8.118 -1.714 -3.638 1.00 97.50 96 LYS A O 1
ATOM 752 N N . ILE A 1 97 ? -8.057 -0.597 -1.682 1.00 97.31 97 ILE A N 1
ATOM 753 C CA . ILE A 1 97 ? -9.497 -0.697 -1.390 1.00 97.31 97 ILE A CA 1
ATOM 754 C C . ILE A 1 97 ? -10.310 -0.034 -2.511 1.00 97.31 97 ILE A C 1
ATOM 756 O O . ILE A 1 97 ? -11.118 -0.696 -3.156 1.00 97.31 97 ILE A O 1
ATOM 760 N N . ALA A 1 98 ? -10.010 1.227 -2.842 1.00 98.12 98 ALA A N 1
ATOM 761 C CA . ALA A 1 98 ? -10.705 1.946 -3.914 1.00 98.12 98 ALA A CA 1
ATOM 762 C C . ALA A 1 98 ? -10.575 1.248 -5.280 1.00 98.12 98 ALA A C 1
ATOM 764 O O . ALA A 1 98 ? -11.496 1.253 -6.094 1.00 98.12 98 ALA A O 1
ATOM 765 N N . ALA A 1 99 ? -9.430 0.620 -5.546 1.00 97.81 99 ALA A N 1
ATOM 766 C CA . ALA A 1 99 ? -9.223 -0.140 -6.765 1.00 97.81 99 ALA A CA 1
ATOM 767 C C . ALA A 1 99 ? -10.043 -1.438 -6.805 1.00 97.81 99 ALA A C 1
ATOM 769 O O . ALA A 1 99 ? -10.528 -1.784 -7.879 1.00 97.81 99 ALA A O 1
ATOM 770 N N . MET A 1 100 ? -10.227 -2.141 -5.680 1.00 96.25 100 MET A N 1
ATOM 771 C CA . MET A 1 100 ? -11.130 -3.301 -5.619 1.00 96.25 100 MET A CA 1
ATOM 772 C C . MET A 1 100 ? -12.582 -2.899 -5.888 1.00 96.25 100 MET A C 1
ATOM 774 O O . MET A 1 100 ? -13.307 -3.641 -6.543 1.00 96.25 100 MET A O 1
ATOM 778 N N . GLU A 1 101 ? -12.992 -1.716 -5.427 1.00 96.50 101 GLU A N 1
ATOM 779 C CA . GLU A 1 101 ? -14.359 -1.216 -5.602 1.00 96.50 101 GLU A CA 1
ATOM 780 C C . GLU A 1 101 ? -14.644 -0.662 -7.004 1.00 96.50 101 GLU A C 1
ATOM 782 O O . GLU A 1 101 ? -15.797 -0.655 -7.445 1.00 96.50 101 GLU A O 1
ATOM 787 N N . HIS A 1 102 ? -13.635 -0.118 -7.692 1.00 98.25 102 HIS A N 1
ATOM 788 C CA . HIS A 1 102 ? -13.874 0.705 -8.885 1.00 98.25 102 HIS A CA 1
ATOM 789 C C . HIS A 1 102 ? -13.153 0.252 -10.148 1.00 98.25 102 HIS A C 1
ATOM 791 O O . HIS A 1 102 ? -13.543 0.683 -11.238 1.00 98.25 102 HIS A O 1
ATOM 797 N N . LEU A 1 103 ? -12.134 -0.610 -10.061 1.00 98.12 103 LEU A N 1
ATOM 798 C CA . LEU A 1 103 ? -11.564 -1.170 -11.281 1.00 98.12 103 LEU A CA 1
ATOM 799 C C . LEU A 1 103 ? -12.575 -2.118 -11.946 1.00 98.12 103 LEU A C 1
ATOM 801 O O . LEU A 1 103 ? -13.189 -2.938 -11.267 1.00 98.12 103 LEU A O 1
ATOM 805 N N . PRO A 1 104 ? -12.721 -2.071 -13.284 1.00 97.62 104 PRO A N 1
ATOM 806 C CA . PRO A 1 104 ? -13.746 -2.843 -13.988 1.00 97.62 104 PRO A CA 1
ATOM 807 C C . PRO A 1 104 ? -13.672 -4.363 -13.819 1.00 97.62 104 PRO A C 1
ATOM 809 O O . PRO A 1 104 ? -14.659 -5.052 -14.061 1.00 97.62 104 PRO A O 1
ATOM 812 N N . ASN A 1 105 ? -12.494 -4.914 -13.518 1.00 96.88 105 ASN A N 1
ATOM 813 C CA . ASN A 1 105 ? -12.305 -6.354 -13.388 1.00 96.88 105 ASN A CA 1
ATOM 814 C C . ASN A 1 105 ? -11.021 -6.715 -12.629 1.00 96.88 105 ASN A C 1
ATOM 816 O O . ASN A 1 105 ? -10.083 -5.922 -12.513 1.00 96.88 105 ASN A O 1
ATOM 820 N N . HIS A 1 106 ? -10.964 -7.979 -12.204 1.00 96.06 106 HIS A N 1
ATOM 821 C CA . HIS A 1 106 ? -9.824 -8.569 -11.508 1.00 96.06 106 HIS A CA 1
ATOM 822 C C . HIS A 1 106 ? -8.502 -8.452 -12.282 1.00 96.06 106 HIS A C 1
ATOM 824 O O . HIS A 1 106 ? -7.467 -8.198 -11.678 1.00 96.06 106 HIS A O 1
ATOM 830 N N . ARG A 1 107 ? -8.509 -8.588 -13.617 1.00 96.56 107 ARG A N 1
ATOM 831 C CA . ARG A 1 107 ? -7.275 -8.475 -14.413 1.00 96.56 107 ARG A CA 1
ATOM 832 C C . ARG A 1 107 ? -6.658 -7.086 -14.283 1.00 96.56 107 ARG A C 1
ATOM 834 O O . ARG A 1 107 ? -5.457 -6.987 -14.080 1.00 96.56 107 ARG A O 1
ATOM 841 N N . MET A 1 108 ? -7.461 -6.026 -14.359 1.00 96.94 108 MET A N 1
ATOM 842 C CA . MET A 1 108 ? -6.950 -4.666 -14.176 1.00 96.94 108 MET A CA 1
ATOM 843 C C . MET A 1 108 ? -6.406 -4.455 -12.766 1.00 96.94 108 MET A C 1
ATOM 845 O O . MET A 1 108 ? -5.364 -3.827 -12.623 1.00 96.94 108 MET A O 1
ATOM 849 N N . PHE A 1 109 ? -7.066 -5.007 -11.745 1.00 97.12 109 PHE A N 1
ATOM 850 C CA . PHE A 1 109 ? -6.557 -4.973 -10.374 1.00 97.12 109 PHE A CA 1
ATOM 851 C C . PHE A 1 109 ? -5.207 -5.693 -10.252 1.00 97.12 109 PHE A C 1
ATOM 853 O O . PHE A 1 109 ? -4.247 -5.137 -9.716 1.00 97.12 109 PHE A O 1
ATOM 860 N N . TYR A 1 110 ? -5.105 -6.901 -10.806 1.00 95.69 110 TYR A N 1
ATOM 861 C CA . TYR A 1 110 ? -3.880 -7.691 -10.776 1.00 95.69 110 TYR A CA 1
ATOM 862 C C . TYR A 1 110 ? -2.745 -7.041 -11.579 1.00 95.69 110 TYR A C 1
ATOM 864 O O . TYR A 1 110 ? -1.609 -7.007 -11.123 1.00 95.69 110 TYR A O 1
ATOM 872 N N . ASP A 1 111 ? -3.018 -6.440 -12.732 1.00 94.50 111 ASP A N 1
ATOM 873 C CA . ASP A 1 111 ? -2.006 -5.663 -13.455 1.00 94.50 111 ASP A CA 1
ATOM 874 C C . ASP A 1 111 ? -1.520 -4.451 -12.630 1.00 94.50 111 ASP A C 1
ATOM 876 O O . ASP A 1 111 ? -0.344 -4.073 -12.676 1.00 94.50 111 ASP A O 1
ATOM 880 N N . PHE A 1 112 ? -2.429 -3.834 -11.866 1.00 96.50 112 PHE A N 1
ATOM 881 C CA . PHE A 1 112 ? -2.135 -2.659 -11.052 1.00 96.50 112 PHE A CA 1
ATOM 882 C C . PHE A 1 112 ? -1.257 -2.993 -9.843 1.00 96.50 112 PHE A C 1
ATOM 884 O O . PHE A 1 112 ? -0.308 -2.264 -9.572 1.00 96.50 112 PHE A O 1
ATOM 891 N N . PHE A 1 113 ? -1.534 -4.088 -9.128 1.00 95.06 113 PHE A N 1
ATOM 892 C CA . PHE A 1 113 ? -0.832 -4.425 -7.878 1.00 95.06 113 PHE A CA 1
ATOM 893 C C . PHE A 1 113 ? -0.038 -5.732 -7.914 1.00 95.06 113 PHE A C 1
ATOM 895 O O . PHE A 1 113 ? 0.904 -5.879 -7.153 1.00 95.06 113 PHE A O 1
ATOM 902 N N . GLY A 1 114 ? -0.378 -6.690 -8.767 1.00 92.44 114 GLY A N 1
ATOM 903 C CA . GLY A 1 114 ? 0.403 -7.916 -8.941 1.00 92.44 114 GLY A CA 1
ATOM 904 C C . GLY A 1 114 ? 1.751 -7.612 -9.591 1.00 92.44 114 GLY A C 1
ATOM 905 O O . GLY A 1 114 ? 2.798 -7.828 -8.983 1.00 92.44 114 GLY A O 1
ATOM 906 N N . TYR A 1 115 ? 1.726 -7.038 -10.798 1.00 91.50 115 TYR A N 1
ATOM 907 C CA . TYR A 1 115 ? 2.948 -6.626 -11.502 1.00 91.50 115 TYR A CA 1
ATOM 908 C C . TYR A 1 115 ? 3.390 -5.204 -11.134 1.00 91.50 115 TYR A C 1
ATOM 910 O O . TYR A 1 115 ? 4.570 -4.953 -10.879 1.00 91.50 115 TYR A O 1
ATOM 918 N N . ALA A 1 116 ? 2.429 -4.274 -11.063 1.00 94.44 116 ALA A N 1
ATOM 919 C CA . ALA A 1 116 ? 2.655 -2.866 -10.730 1.00 94.44 116 ALA A CA 1
ATOM 920 C C . ALA A 1 116 ? 3.697 -2.155 -11.620 1.00 94.44 116 ALA A C 1
ATOM 922 O O . ALA A 1 116 ? 4.387 -1.238 -11.161 1.00 94.44 116 ALA A O 1
ATOM 923 N N . ASP A 1 117 ? 3.814 -2.572 -12.882 1.00 95.38 117 ASP A N 1
ATOM 924 C CA . ASP A 1 117 ? 4.771 -2.066 -13.873 1.00 95.38 117 ASP A CA 1
ATOM 925 C C . ASP A 1 117 ? 4.151 -1.816 -15.262 1.00 95.38 117 ASP A C 1
ATOM 927 O O . ASP A 1 117 ? 4.861 -1.694 -16.259 1.00 95.38 117 ASP A O 1
ATOM 931 N N . SER A 1 118 ? 2.824 -1.687 -15.336 1.00 95.62 118 SER A N 1
ATOM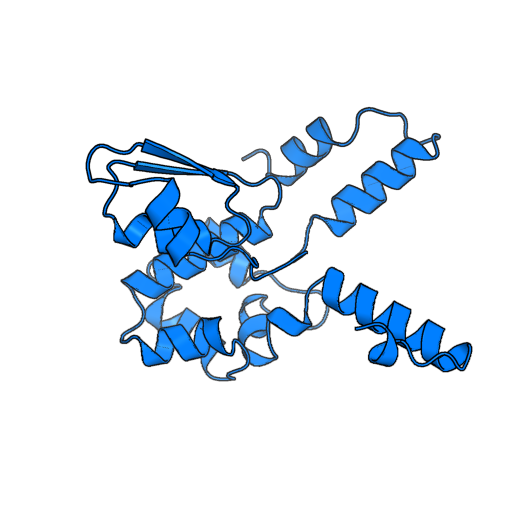 932 C CA . SER A 1 118 ? 2.117 -1.445 -16.594 1.00 95.62 118 SER A CA 1
ATOM 933 C C . SER A 1 118 ? 2.003 0.056 -16.909 1.00 95.62 118 SER A C 1
ATOM 935 O O . SER A 1 118 ? 1.511 0.830 -16.078 1.00 95.62 118 SER A O 1
ATOM 937 N N . PRO A 1 119 ? 2.350 0.496 -18.137 1.00 95.12 119 PRO A N 1
ATOM 938 C CA . PRO A 1 119 ? 2.179 1.887 -18.555 1.00 95.12 119 PRO A CA 1
ATOM 939 C C . PRO A 1 119 ? 0.714 2.343 -18.600 1.00 95.12 119 PRO A C 1
ATOM 941 O O . PRO A 1 119 ? 0.468 3.544 -18.591 1.00 95.12 119 PRO A O 1
ATOM 944 N N . GLN A 1 120 ? -0.252 1.416 -18.577 1.00 96.44 120 GLN A N 1
ATOM 945 C CA . GLN A 1 120 ? -1.684 1.725 -18.519 1.00 96.44 120 GLN A CA 1
ATOM 946 C C . GLN A 1 120 ? -2.174 2.046 -17.098 1.00 96.44 120 GLN A C 1
ATOM 948 O O . GLN A 1 120 ? -3.272 2.574 -16.934 1.00 96.44 120 GLN A O 1
ATOM 953 N N . ASN A 1 121 ? -1.407 1.731 -16.049 1.00 96.94 121 ASN A N 1
ATOM 954 C CA . ASN A 1 121 ? -1.858 1.922 -14.667 1.00 96.94 121 ASN A CA 1
ATOM 955 C C . ASN A 1 121 ? -2.175 3.392 -14.318 1.00 96.94 121 ASN A C 1
ATOM 957 O O . ASN A 1 121 ? -3.225 3.628 -13.723 1.00 96.94 121 ASN A O 1
ATOM 961 N N . PRO A 1 122 ? -1.370 4.400 -14.712 1.00 96.62 122 PRO A N 1
ATOM 962 C CA . PRO A 1 122 ? -1.735 5.801 -14.504 1.00 96.62 122 PRO A CA 1
ATOM 963 C C . PRO A 1 122 ? -3.069 6.181 -15.159 1.00 96.62 122 PRO A C 1
ATOM 965 O O . PRO A 1 122 ? -3.899 6.808 -14.513 1.00 96.62 122 PRO A O 1
ATOM 968 N N . GLU A 1 123 ? -3.311 5.744 -16.396 1.00 97.31 123 GLU A N 1
ATOM 969 C CA . GLU A 1 123 ? -4.562 6.022 -17.116 1.00 97.31 123 GLU A CA 1
ATOM 970 C C . GLU A 1 123 ? -5.758 5.335 -16.444 1.00 97.31 123 GLU A C 1
ATOM 972 O O . GLU A 1 123 ? -6.822 5.930 -16.293 1.00 97.31 123 GLU A O 1
ATOM 977 N N . ARG A 1 124 ? -5.580 4.095 -15.969 1.00 97.69 124 ARG A N 1
ATOM 978 C CA . ARG A 1 124 ? -6.605 3.368 -15.203 1.00 97.69 124 ARG A CA 1
ATOM 979 C C . ARG A 1 124 ? -6.938 4.070 -13.889 1.00 97.69 124 ARG A C 1
ATOM 981 O O . ARG A 1 124 ? -8.105 4.123 -13.513 1.00 97.69 124 ARG A O 1
ATOM 988 N N . PHE A 1 125 ? -5.933 4.608 -13.199 1.00 98.25 125 PHE A N 1
ATOM 989 C CA . PHE A 1 125 ? -6.154 5.404 -11.995 1.00 98.25 125 PHE A CA 1
ATOM 990 C C . PHE A 1 125 ? -6.994 6.644 -12.305 1.00 98.25 125 PHE A C 1
ATOM 992 O O . PHE A 1 125 ? -8.024 6.832 -11.663 1.00 98.25 125 PHE A O 1
ATOM 999 N N . GLU A 1 126 ? -6.598 7.434 -13.304 1.00 98.00 126 GLU A N 1
ATOM 1000 C CA . GLU A 1 126 ? -7.292 8.675 -13.681 1.00 98.00 126 GLU A CA 1
ATOM 1001 C C . GLU A 1 126 ? -8.732 8.401 -14.161 1.00 98.00 126 GLU A C 1
ATOM 1003 O O . GLU A 1 126 ? -9.653 9.148 -13.836 1.00 98.00 126 GLU A O 1
ATOM 1008 N N . ALA A 1 127 ? -8.956 7.298 -14.883 1.00 98.12 127 ALA A N 1
ATOM 1009 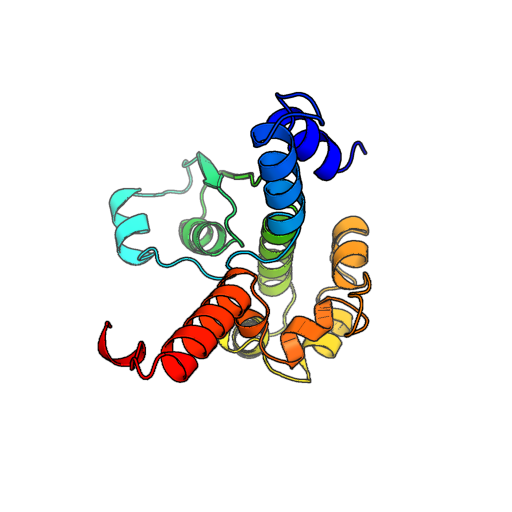C CA . ALA A 1 127 ? -10.268 6.957 -15.430 1.00 98.12 127 ALA A CA 1
ATOM 1010 C C . ALA A 1 127 ? -11.240 6.353 -14.401 1.00 98.12 127 ALA A C 1
ATOM 1012 O O . ALA A 1 127 ? -12.428 6.677 -14.420 1.00 98.12 127 ALA A O 1
ATOM 1013 N N . TYR A 1 128 ? -10.764 5.450 -13.536 1.00 98.44 128 TYR A N 1
ATOM 1014 C CA . TYR A 1 128 ? -11.647 4.607 -12.717 1.00 98.44 128 TYR A CA 1
ATOM 1015 C C . TYR A 1 128 ? -11.580 4.899 -11.219 1.00 98.44 128 TYR A C 1
ATOM 1017 O O . TYR A 1 128 ? -12.583 4.732 -10.530 1.00 98.44 128 TYR A O 1
ATOM 1025 N N . ILE A 1 129 ? -10.425 5.326 -10.702 1.00 98.44 129 ILE A N 1
ATOM 1026 C CA . ILE A 1 129 ? -10.198 5.439 -9.255 1.00 98.44 129 ILE A CA 1
ATOM 1027 C C . ILE A 1 129 ? -10.265 6.899 -8.805 1.00 98.44 129 ILE A C 1
ATOM 1029 O O . ILE A 1 129 ? -11.009 7.223 -7.885 1.00 98.44 129 ILE A O 1
ATOM 1033 N N . GLU A 1 130 ? -9.515 7.788 -9.458 1.00 98.19 130 GLU A N 1
ATOM 1034 C CA . GLU A 1 130 ? -9.396 9.203 -9.090 1.00 98.19 130 GLU A CA 1
ATOM 1035 C C . GLU A 1 130 ? -10.749 9.918 -8.916 1.00 98.19 130 GLU A C 1
ATOM 1037 O O . GLU A 1 130 ? -10.904 10.617 -7.915 1.00 98.19 130 GLU A O 1
ATOM 1042 N N . PRO A 1 131 ? -11.764 9.717 -9.784 1.00 98.19 131 PRO A N 1
ATOM 1043 C CA . PRO A 1 131 ? -13.055 10.395 -9.640 1.00 98.19 131 PRO A CA 1
ATOM 1044 C C . PRO A 1 131 ? -13.898 9.916 -8.449 1.00 98.19 131 PRO A C 1
ATOM 1046 O O . PRO A 1 131 ? -14.960 10.481 -8.191 1.00 98.19 131 PRO A O 1
ATOM 1049 N N . ARG A 1 132 ? -13.490 8.833 -7.778 1.00 97.88 132 ARG A N 1
ATOM 1050 C CA . ARG A 1 132 ? -14.270 8.145 -6.737 1.00 97.88 132 ARG A CA 1
ATOM 1051 C C . ARG A 1 132 ? -13.644 8.218 -5.348 1.00 97.88 132 ARG A C 1
ATOM 1053 O O . ARG A 1 132 ? -14.278 7.830 -4.374 1.00 97.88 132 ARG A O 1
ATOM 1060 N N . ILE A 1 133 ? -12.415 8.711 -5.258 1.00 98.12 133 ILE A N 1
ATOM 1061 C CA . ILE A 1 133 ? -11.684 8.858 -4.001 1.00 98.12 133 ILE A CA 1
ATOM 1062 C C . ILE A 1 133 ? -11.754 10.300 -3.502 1.00 98.12 133 ILE A C 1
ATOM 1064 O O . ILE A 1 133 ? -12.007 11.235 -4.260 1.00 98.12 133 ILE A O 1
ATOM 1068 N N . ASP A 1 134 ? -11.508 10.501 -2.213 1.00 97.62 134 ASP A N 1
ATOM 1069 C CA . ASP A 1 134 ? -11.447 11.841 -1.642 1.00 97.62 134 ASP A CA 1
ATOM 1070 C C . ASP A 1 134 ? -10.221 12.642 -2.119 1.00 97.62 134 ASP A C 1
ATOM 1072 O O . ASP A 1 134 ? -9.215 12.119 -2.614 1.00 97.62 134 ASP A O 1
ATOM 1076 N N . ALA A 1 135 ? -10.308 13.958 -1.918 1.00 96.94 135 ALA A N 1
ATOM 1077 C CA . ALA A 1 135 ? -9.303 14.911 -2.367 1.00 96.94 135 ALA A CA 1
ATOM 1078 C C . ALA A 1 135 ? -7.920 14.693 -1.732 1.00 96.94 135 ALA A C 1
ATOM 1080 O O . ALA A 1 135 ? -6.913 15.015 -2.361 1.00 96.94 135 ALA A O 1
ATOM 1081 N N . GLU A 1 136 ? -7.843 14.157 -0.510 1.00 96.44 136 GLU A N 1
ATOM 1082 C CA . GLU A 1 136 ? -6.561 13.898 0.150 1.00 96.44 136 GLU A CA 1
ATOM 1083 C C . GLU A 1 136 ? -5.820 12.761 -0.559 1.00 96.44 136 GLU A C 1
ATOM 1085 O O . GLU A 1 136 ? -4.648 12.910 -0.919 1.00 96.44 136 GLU A O 1
ATOM 1090 N N . LEU A 1 137 ? -6.510 11.647 -0.814 1.00 97.06 137 LEU A N 1
ATOM 1091 C CA . LEU A 1 137 ? -5.921 10.505 -1.504 1.00 97.06 137 LEU A CA 1
ATOM 1092 C C . LEU A 1 137 ? -5.556 10.854 -2.953 1.00 97.06 137 LEU A C 1
ATOM 1094 O O . LEU A 1 137 ? -4.460 10.515 -3.414 1.00 97.06 137 LEU A O 1
ATOM 1098 N N . ALA A 1 138 ? -6.428 11.585 -3.653 1.00 97.62 138 ALA A N 1
ATOM 1099 C CA . ALA A 1 138 ? -6.149 12.073 -5.000 1.00 97.62 138 ALA A CA 1
ATOM 1100 C C . ALA A 1 138 ? -4.924 13.002 -5.016 1.00 97.62 138 ALA A C 1
ATOM 1102 O O . ALA A 1 138 ? -4.015 12.822 -5.832 1.00 97.62 138 ALA A O 1
ATOM 1103 N N . ALA A 1 139 ? -4.842 13.961 -4.086 1.00 96.38 139 ALA A N 1
ATOM 1104 C CA . ALA A 1 139 ? -3.699 14.865 -3.968 1.00 96.38 139 ALA A CA 1
ATOM 1105 C C . ALA A 1 139 ? -2.402 14.117 -3.644 1.00 96.38 139 ALA A C 1
ATOM 1107 O O . ALA A 1 139 ? -1.345 14.456 -4.185 1.00 96.38 139 ALA A O 1
ATOM 1108 N N . PHE A 1 140 ? -2.465 13.072 -2.812 1.00 95.69 140 PHE A N 1
ATOM 1109 C CA . PHE A 1 140 ? -1.320 12.212 -2.560 1.00 95.69 140 PHE A CA 1
ATOM 1110 C C . PHE A 1 140 ? -0.820 11.607 -3.880 1.00 95.69 140 PHE A C 1
ATOM 1112 O O . PHE A 1 140 ? 0.315 11.882 -4.272 1.00 95.69 140 PHE A O 1
ATOM 1119 N N . TRP A 1 141 ? -1.634 10.847 -4.612 1.00 96.31 141 TRP A N 1
ATOM 1120 C CA . TRP A 1 141 ? -1.172 10.123 -5.807 1.00 96.31 141 TRP A CA 1
ATOM 1121 C C . TRP A 1 141 ? -0.821 11.016 -7.003 1.00 96.31 141 TRP A C 1
ATOM 1123 O O . TRP A 1 141 ? 0.111 10.699 -7.753 1.00 96.31 141 TRP A O 1
ATOM 1133 N N . ASN A 1 142 ? -1.474 12.172 -7.128 1.00 95.88 142 ASN A N 1
ATOM 1134 C CA . ASN A 1 142 ? -1.109 13.206 -8.097 1.00 95.88 142 ASN A CA 1
ATOM 1135 C C . ASN A 1 142 ? 0.116 14.033 -7.680 1.00 95.88 142 ASN A C 1
ATOM 1137 O O . ASN A 1 142 ? 0.735 14.696 -8.516 1.00 95.88 142 ASN A O 1
ATOM 1141 N N . GLY A 1 143 ? 0.500 13.985 -6.404 1.00 93.00 143 GLY A N 1
ATOM 1142 C CA . GLY A 1 143 ? 1.666 14.678 -5.875 1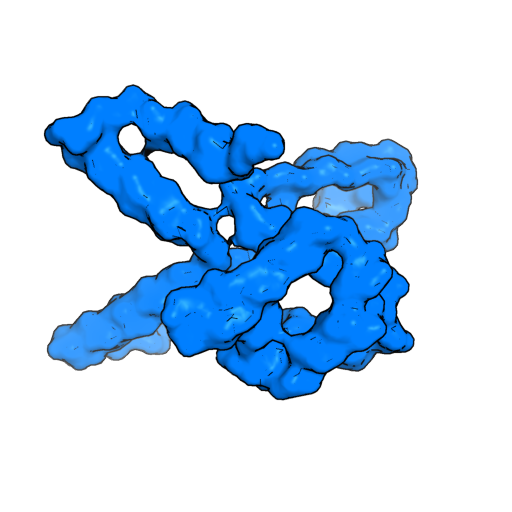.00 93.00 143 GLY A CA 1
ATOM 1143 C C . GLY A 1 143 ? 2.949 14.287 -6.608 1.00 93.00 143 GLY A C 1
ATOM 1144 O O . GLY A 1 143 ? 3.155 13.131 -6.986 1.00 93.00 143 GLY A O 1
ATOM 1145 N N . ARG A 1 144 ? 3.838 15.260 -6.822 1.00 84.56 144 ARG A N 1
ATOM 1146 C CA . ARG A 1 144 ? 5.075 15.042 -7.577 1.00 84.56 144 ARG A CA 1
ATOM 1147 C C . ARG A 1 144 ? 6.124 14.302 -6.752 1.00 84.56 144 ARG A C 1
ATOM 1149 O O . ARG A 1 144 ? 6.324 14.559 -5.568 1.00 84.56 144 ARG A O 1
ATOM 1156 N N . THR A 1 145 ? 6.842 13.415 -7.421 1.00 76.50 145 THR A N 1
ATOM 1157 C CA . THR A 1 145 ? 8.127 12.871 -6.984 1.00 76.50 145 THR A CA 1
ATOM 1158 C C . THR A 1 145 ? 9.242 13.641 -7.692 1.00 76.50 145 THR A C 1
ATOM 1160 O O . THR A 1 145 ? 9.077 14.033 -8.848 1.00 76.50 145 THR A O 1
ATOM 1163 N N . LEU A 1 146 ? 10.371 13.861 -7.008 1.00 67.81 146 LEU A N 1
ATOM 1164 C CA . LEU A 1 146 ? 11.469 14.737 -7.457 1.00 67.81 146 LEU A CA 1
ATOM 1165 C C . LEU A 1 146 ? 11.961 14.480 -8.894 1.00 67.81 146 LEU A C 1
ATOM 1167 O O . LEU A 1 146 ? 12.444 15.406 -9.532 1.00 67.81 146 LEU A O 1
ATOM 1171 N N . LEU A 1 147 ? 11.833 13.251 -9.406 1.00 66.62 147 LEU A N 1
ATOM 1172 C CA . LEU A 1 147 ? 12.369 12.857 -10.715 1.00 66.62 147 LEU A CA 1
ATOM 1173 C C . LEU A 1 147 ? 11.350 12.193 -11.654 1.00 66.62 147 LEU A C 1
ATOM 1175 O O . LEU A 1 147 ? 11.693 11.907 -12.795 1.00 66.62 147 LEU A O 1
ATOM 1179 N N . ARG A 1 148 ? 10.125 11.884 -11.202 1.00 71.00 148 ARG A N 1
ATOM 1180 C CA . ARG A 1 148 ? 9.219 10.971 -11.938 1.00 71.00 148 ARG A CA 1
ATOM 1181 C C . ARG A 1 148 ? 7.812 11.523 -12.167 1.00 71.00 148 ARG A C 1
ATOM 1183 O O . ARG A 1 148 ? 6.926 10.801 -12.610 1.00 71.00 148 ARG A O 1
ATOM 1190 N N . GLY A 1 149 ? 7.594 12.815 -11.916 1.00 86.56 149 GLY A N 1
ATOM 1191 C CA . GLY A 1 149 ? 6.272 13.427 -12.064 1.00 86.56 149 GLY A CA 1
ATOM 1192 C C . GLY A 1 149 ? 5.294 12.912 -11.004 1.00 86.56 149 GLY A C 1
ATOM 1193 O O . GLY A 1 149 ? 5.703 12.700 -9.862 1.00 86.56 149 GLY A O 1
ATOM 1194 N N . LYS A 1 150 ? 4.010 12.748 -11.356 1.00 92.31 150 LYS A N 1
ATOM 1195 C CA . LYS A 1 150 ? 2.966 12.254 -10.435 1.00 92.31 150 LYS A CA 1
ATOM 1196 C C . LYS A 1 150 ? 3.381 10.919 -9.801 1.00 92.31 150 LYS A C 1
ATOM 1198 O O . LYS A 1 150 ? 3.866 10.033 -10.503 1.00 92.31 150 LYS A O 1
ATOM 1203 N N . ARG A 1 151 ? 3.162 10.750 -8.494 1.00 93.31 151 ARG A N 1
ATOM 1204 C CA . ARG A 1 151 ? 3.525 9.534 -7.746 1.00 93.31 151 ARG A CA 1
ATOM 1205 C C . ARG A 1 151 ? 2.860 8.277 -8.302 1.00 93.31 151 ARG A C 1
ATOM 1207 O O . ARG A 1 151 ? 3.479 7.219 -8.262 1.00 93.31 151 ARG A O 1
ATOM 1214 N N . ILE A 1 152 ? 1.665 8.390 -8.880 1.00 95.31 152 ILE A N 1
ATOM 1215 C CA . ILE A 1 152 ? 0.973 7.267 -9.530 1.00 95.31 152 ILE A CA 1
ATOM 1216 C C . ILE A 1 152 ? 1.800 6.598 -10.645 1.00 95.31 152 ILE A C 1
ATOM 1218 O O . ILE A 1 152 ? 1.675 5.398 -10.868 1.00 95.31 152 ILE A O 1
ATOM 1222 N N . LYS A 1 153 ? 2.738 7.321 -11.278 1.00 93.56 153 LYS A N 1
ATOM 1223 C CA . LYS A 1 153 ? 3.663 6.762 -12.283 1.00 93.56 153 LYS A CA 1
ATOM 1224 C C . LYS A 1 153 ? 4.635 5.719 -11.721 1.00 93.56 153 LYS A C 1
ATOM 1226 O O . LYS A 1 153 ? 5.321 5.047 -12.480 1.00 93.56 153 LYS A O 1
ATOM 1231 N N . LEU A 1 154 ? 4.710 5.543 -10.402 1.00 91.75 154 LEU A N 1
ATOM 1232 C CA . LEU A 1 154 ? 5.434 4.411 -9.822 1.00 91.75 154 LEU A CA 1
ATOM 1233 C C . LEU A 1 154 ? 4.831 3.064 -10.254 1.00 91.75 154 LEU A C 1
ATOM 1235 O O . LEU A 1 154 ? 5.580 2.108 -10.411 1.00 91.75 154 LEU A O 1
ATOM 1239 N N . PHE A 1 155 ? 3.522 3.005 -10.517 1.00 94.31 155 PHE A N 1
ATOM 1240 C CA . PHE A 1 155 ? 2.833 1.797 -10.983 1.00 94.31 155 PHE A CA 1
ATOM 1241 C C . PHE A 1 155 ? 3.049 1.481 -12.469 1.00 94.31 155 PHE A C 1
ATOM 1243 O O . PHE A 1 155 ? 2.574 0.449 -12.935 1.00 94.31 155 PHE A O 1
ATOM 1250 N N . SER A 1 156 ? 3.747 2.345 -13.215 1.00 93.88 156 SER A N 1
ATOM 1251 C CA . SER A 1 156 ? 4.144 2.080 -14.604 1.00 93.88 156 SER A CA 1
ATOM 1252 C C . SER A 1 156 ? 5.596 1.636 -14.772 1.00 93.88 156 SER A C 1
ATOM 1254 O O . SER A 1 156 ? 5.995 1.330 -15.886 1.00 93.88 156 SER A O 1
ATOM 1256 N N . ASP A 1 157 ? 6.403 1.643 -13.706 1.00 87.56 157 ASP A N 1
ATOM 1257 C CA . ASP A 1 157 ? 7.836 1.274 -13.752 1.00 87.56 157 ASP A CA 1
ATOM 1258 C C . ASP A 1 157 ? 8.220 0.268 -12.645 1.00 87.56 157 ASP A C 1
ATOM 1260 O O . ASP A 1 157 ? 9.387 0.092 -12.295 1.00 87.56 157 ASP A O 1
ATOM 1264 N N . GLY A 1 158 ? 7.230 -0.410 -12.063 1.00 88.12 158 GLY A N 1
ATOM 1265 C CA . GLY 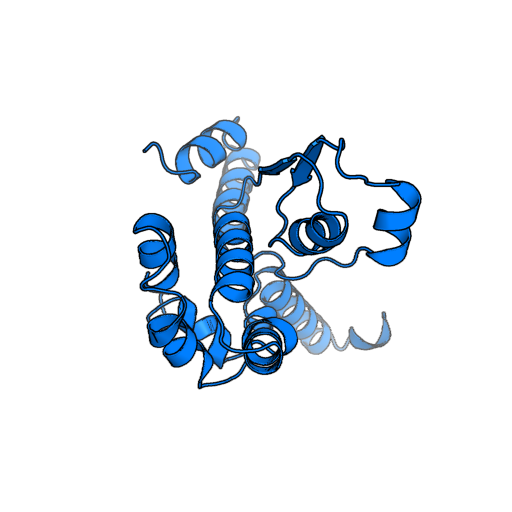A 1 158 ? 7.445 -1.397 -11.012 1.00 88.12 158 GLY A CA 1
ATOM 1266 C C . GLY A 1 158 ? 7.526 -0.743 -9.644 1.00 88.12 158 GLY A C 1
ATOM 1267 O O . GLY A 1 158 ? 8.619 -0.529 -9.116 1.00 88.12 158 GLY A O 1
ATOM 1268 N N . LEU A 1 159 ? 6.370 -0.499 -9.018 1.00 89.44 159 LEU A N 1
ATOM 1269 C CA . LEU A 1 159 ? 6.262 0.071 -7.666 1.00 89.44 159 LEU A CA 1
ATOM 1270 C C . LEU A 1 159 ? 7.235 -0.604 -6.679 1.00 89.44 159 LEU A C 1
ATOM 1272 O O . LEU A 1 159 ? 7.897 0.062 -5.881 1.00 89.44 159 LEU A O 1
ATOM 1276 N N . TYR A 1 160 ? 7.348 -1.930 -6.758 1.00 86.44 160 TYR A N 1
ATOM 1277 C CA . TYR A 1 160 ? 8.168 -2.767 -5.878 1.00 86.44 160 TYR A CA 1
ATOM 1278 C C . TYR A 1 160 ? 9.677 -2.534 -6.016 1.00 86.44 160 TYR A C 1
ATOM 1280 O O . TYR A 1 160 ? 10.427 -2.737 -5.061 1.00 86.44 160 TYR A O 1
ATOM 1288 N N . ARG A 1 161 ? 10.128 -2.014 -7.163 1.00 81.56 161 ARG A N 1
ATOM 1289 C CA . ARG A 1 161 ? 11.531 -1.641 -7.407 1.00 81.56 161 ARG A CA 1
ATOM 1290 C C . ARG A 1 161 ? 11.906 -0.309 -6.761 1.00 81.56 161 ARG A C 1
ATOM 1292 O O . ARG A 1 161 ? 13.091 -0.005 -6.615 1.00 81.56 161 ARG A O 1
ATOM 1299 N N . HIS A 1 162 ? 10.909 0.486 -6.382 1.00 81.75 162 HIS A N 1
ATOM 1300 C CA . HIS A 1 162 ? 11.069 1.849 -5.882 1.00 81.75 162 HIS A CA 1
ATOM 1301 C C . HIS A 1 162 ? 10.828 1.960 -4.374 1.00 81.75 162 HIS A C 1
ATOM 1303 O O . HIS A 1 162 ? 10.344 2.981 -3.886 1.00 81.75 162 HIS A O 1
ATOM 1309 N N . THR A 1 163 ? 11.207 0.923 -3.630 1.00 82.56 163 THR A N 1
ATOM 1310 C CA . THR A 1 163 ? 11.213 0.912 -2.165 1.00 82.56 163 THR A CA 1
ATOM 1311 C C . THR A 1 163 ? 12.559 1.363 -1.612 1.00 82.56 163 THR A C 1
ATOM 1313 O O . THR A 1 163 ? 13.612 1.114 -2.204 1.00 82.56 163 THR A O 1
ATOM 1316 N N . ARG A 1 164 ? 12.556 1.993 -0.433 1.00 81.19 164 ARG A N 1
ATOM 1317 C CA . ARG A 1 164 ? 13.790 2.319 0.299 1.00 81.19 164 ARG A CA 1
ATOM 1318 C C . ARG A 1 164 ? 14.620 1.068 0.575 1.00 81.19 164 ARG A C 1
ATOM 1320 O O . ARG A 1 164 ? 15.832 1.102 0.378 1.00 81.19 164 ARG A O 1
ATOM 1327 N N . PHE A 1 165 ? 13.965 -0.034 0.942 1.00 78.69 165 PHE A N 1
ATOM 1328 C CA . PHE A 1 165 ? 14.626 -1.323 1.113 1.00 78.69 165 PHE A CA 1
ATOM 1329 C C . PHE A 1 165 ? 15.244 -1.832 -0.198 1.00 78.69 165 PHE A C 1
ATOM 1331 O O . PHE A 1 165 ? 16.411 -2.209 -0.217 1.00 78.69 165 PHE A O 1
ATOM 1338 N N . GLY A 1 166 ? 14.531 -1.739 -1.323 1.00 79.44 166 GLY A N 1
ATOM 1339 C CA . GLY A 1 166 ? 15.064 -2.095 -2.639 1.00 79.44 166 GLY A CA 1
ATOM 1340 C C . GLY A 1 166 ? 16.298 -1.274 -3.027 1.00 79.44 166 GLY A C 1
ATOM 1341 O O . GLY A 1 166 ? 17.294 -1.829 -3.493 1.00 79.44 166 GLY A O 1
ATOM 1342 N N . TYR A 1 167 ? 16.290 0.041 -2.785 1.00 83.44 167 TYR A N 1
ATOM 1343 C CA . TYR A 1 167 ? 17.475 0.882 -3.002 1.00 83.44 167 TYR A CA 1
ATOM 1344 C C . TYR A 1 167 ? 18.639 0.502 -2.078 1.00 83.44 167 TYR A C 1
ATOM 1346 O O . TYR A 1 167 ? 19.782 0.442 -2.536 1.00 83.44 167 TYR A O 1
ATOM 1354 N N . PHE A 1 168 ? 18.356 0.207 -0.809 1.00 83.56 168 PHE A N 1
ATOM 1355 C CA . PHE A 1 168 ? 19.355 -0.238 0.161 1.00 83.56 168 PHE A CA 1
ATOM 1356 C C . PHE A 1 168 ? 20.006 -1.565 -0.251 1.00 83.56 168 PHE A C 1
ATOM 1358 O O . PHE A 1 168 ? 21.231 -1.651 -0.322 1.00 83.56 168 PHE A O 1
ATOM 1365 N N . MET A 1 169 ? 19.210 -2.565 -0.632 1.00 82.19 169 MET A N 1
ATOM 1366 C CA . MET A 1 169 ? 19.718 -3.860 -1.097 1.00 82.19 169 MET A CA 1
ATOM 1367 C C . MET A 1 169 ? 20.560 -3.718 -2.370 1.00 82.19 169 MET A C 1
ATOM 1369 O O . MET A 1 169 ? 21.639 -4.300 -2.473 1.00 82.19 169 MET A O 1
ATOM 1373 N N . ARG A 1 170 ? 20.145 -2.866 -3.320 1.00 85.50 170 ARG A N 1
ATOM 1374 C CA . ARG A 1 170 ? 20.948 -2.554 -4.519 1.00 85.50 170 ARG A CA 1
ATOM 1375 C C . ARG A 1 170 ? 22.305 -1.943 -4.166 1.00 85.50 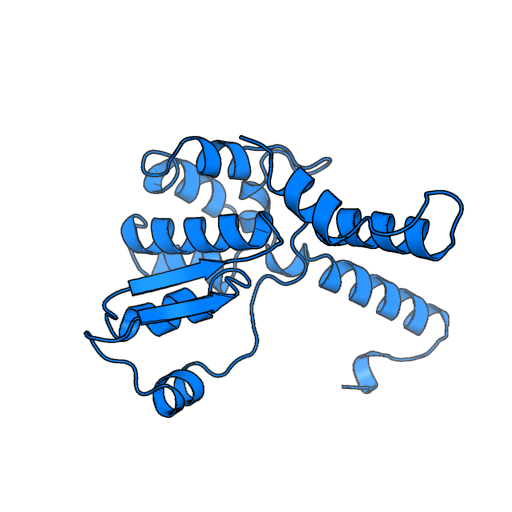170 ARG A C 1
ATOM 1377 O O . ARG A 1 170 ? 23.302 -2.269 -4.813 1.00 85.50 170 ARG A O 1
ATOM 1384 N N . PHE A 1 171 ? 22.349 -1.077 -3.157 1.00 87.56 171 PHE A N 1
ATOM 1385 C CA . PHE A 1 171 ? 23.588 -0.485 -2.661 1.00 87.56 171 PHE A CA 1
ATOM 1386 C C . PHE A 1 171 ? 24.492 -1.528 -1.990 1.00 87.56 171 PHE A C 1
ATOM 1388 O O . PHE A 1 171 ? 25.672 -1.611 -2.334 1.00 87.56 171 PHE A O 1
ATOM 1395 N N . LEU A 1 172 ? 23.948 -2.391 -1.126 1.00 86.56 172 LEU A N 1
ATOM 1396 C CA . LEU A 1 172 ? 24.709 -3.491 -0.524 1.00 86.56 172 LEU A CA 1
ATOM 1397 C C . LEU A 1 172 ? 25.264 -4.453 -1.581 1.00 86.56 172 LEU A C 1
ATOM 1399 O O . LEU A 1 172 ? 26.435 -4.822 -1.526 1.00 86.56 172 LEU A O 1
ATOM 1403 N N . HIS A 1 173 ? 24.471 -4.798 -2.598 1.00 84.50 173 HIS A N 1
ATOM 1404 C CA . HIS A 1 173 ? 24.934 -5.624 -3.716 1.00 84.50 173 HIS A CA 1
ATOM 1405 C C . HIS A 1 173 ? 26.058 -4.947 -4.507 1.00 84.50 173 HIS A C 1
ATOM 1407 O O . HIS A 1 173 ? 26.969 -5.609 -5.007 1.00 84.50 173 HIS A O 1
ATOM 1413 N N . TRP A 1 174 ? 26.009 -3.622 -4.652 1.00 88.38 174 TRP A N 1
ATOM 1414 C CA . TRP A 1 174 ? 27.086 -2.863 -5.276 1.00 88.38 174 TRP A CA 1
ATOM 1415 C C . TRP A 1 174 ? 28.376 -2.909 -4.442 1.00 88.38 174 TRP A C 1
ATOM 1417 O O . TRP A 1 174 ? 29.431 -3.190 -5.015 1.00 88.38 174 TRP A O 1
ATOM 1427 N N . ILE A 1 175 ? 28.296 -2.740 -3.115 1.00 89.12 175 ILE A N 1
ATOM 1428 C CA . ILE A 1 175 ? 29.449 -2.889 -2.208 1.00 89.12 175 ILE A CA 1
ATOM 1429 C C . ILE A 1 175 ? 30.016 -4.307 -2.283 1.00 89.12 175 ILE A C 1
ATOM 1431 O O . ILE A 1 175 ? 31.216 -4.464 -2.493 1.00 89.12 175 ILE A O 1
ATOM 1435 N N . GLY A 1 176 ? 29.168 -5.334 -2.165 1.00 87.81 176 GLY A N 1
ATOM 1436 C CA . GLY A 1 176 ? 29.592 -6.734 -2.218 1.00 87.81 176 GLY A CA 1
ATOM 1437 C C . GLY A 1 176 ? 30.372 -7.039 -3.495 1.00 87.81 176 GLY A C 1
ATOM 1438 O O . GLY A 1 176 ? 31.499 -7.525 -3.427 1.00 87.81 176 GLY A O 1
ATOM 1439 N N . ARG A 1 177 ? 29.846 -6.617 -4.655 1.00 86.00 177 ARG A N 1
ATOM 1440 C CA . ARG A 1 177 ? 30.544 -6.761 -5.943 1.00 86.00 177 ARG A CA 1
ATOM 1441 C C . ARG A 1 177 ? 31.875 -6.010 -5.985 1.00 86.00 177 ARG A C 1
ATOM 1443 O O . ARG A 1 177 ? 32.851 -6.544 -6.504 1.00 86.00 177 ARG A O 1
ATOM 1450 N N . LYS A 1 178 ? 31.946 -4.792 -5.434 1.00 89.75 178 LYS A N 1
ATOM 1451 C CA . LYS A 1 178 ? 33.204 -4.026 -5.337 1.00 89.75 178 LYS A CA 1
ATOM 1452 C C . LYS A 1 178 ? 34.232 -4.704 -4.429 1.00 89.75 178 LYS A C 1
ATOM 1454 O O . LYS A 1 178 ? 35.418 -4.659 -4.740 1.00 89.75 178 LYS A O 1
ATOM 1459 N N . ALA A 1 179 ? 33.778 -5.376 -3.377 1.00 88.88 179 ALA A N 1
ATOM 1460 C CA . ALA A 1 179 ? 34.598 -6.166 -2.466 1.00 88.88 179 ALA A CA 1
ATOM 1461 C C . ALA A 1 179 ? 34.874 -7.604 -2.962 1.00 88.88 179 ALA A C 1
ATOM 1463 O O . ALA A 1 179 ? 35.455 -8.395 -2.229 1.00 88.88 179 ALA A O 1
ATOM 1464 N N . ARG A 1 180 ? 34.484 -7.954 -4.203 1.00 85.56 180 ARG A N 1
ATOM 1465 C CA . ARG A 1 180 ? 34.583 -9.310 -4.790 1.00 85.56 180 ARG A CA 1
ATOM 1466 C C . ARG A 1 180 ? 33.855 -10.406 -4.001 1.00 85.56 180 ARG A C 1
ATOM 1468 O O . ARG A 1 180 ? 34.169 -11.584 -4.143 1.00 85.56 180 ARG A O 1
ATOM 1475 N N . HIS A 1 181 ? 32.857 -10.032 -3.213 1.00 81.12 181 HIS A N 1
ATOM 1476 C CA . HIS A 1 181 ? 31.910 -10.971 -2.633 1.00 81.12 181 HIS A CA 1
ATOM 1477 C C . HIS A 1 181 ? 30.708 -11.133 -3.564 1.00 81.12 181 HIS A C 1
ATOM 1479 O O . HIS A 1 181 ? 30.302 -10.195 -4.256 1.00 81.12 181 HIS A O 1
ATOM 1485 N N . GLU A 1 182 ? 30.123 -12.327 -3.568 1.00 75.56 182 GLU A N 1
ATOM 1486 C CA . GLU A 1 182 ? 28.926 -12.648 -4.342 1.00 75.56 182 GLU A CA 1
ATOM 1487 C C . GLU A 1 182 ? 27.716 -12.730 -3.407 1.00 75.56 182 GLU A C 1
ATOM 1489 O O . GLU A 1 182 ? 27.354 -13.819 -2.967 1.00 75.56 182 GLU A O 1
ATOM 1494 N N . PRO A 1 183 ? 27.085 -11.589 -3.064 1.00 65.56 183 PRO A N 1
ATOM 1495 C CA . PRO A 1 183 ? 25.996 -11.557 -2.087 1.00 65.56 183 PRO A CA 1
ATOM 1496 C C . PRO A 1 183 ? 24.781 -12.401 -2.497 1.00 65.56 183 PRO A C 1
ATOM 1498 O O . PRO A 1 183 ? 24.005 -12.794 -1.638 1.00 65.56 183 PRO A O 1
ATOM 1501 N N . TYR A 1 184 ? 24.643 -12.740 -3.782 1.00 68.50 184 TYR A N 1
ATOM 1502 C CA . TYR A 1 184 ? 23.593 -13.631 -4.278 1.00 68.50 184 TYR A CA 1
ATOM 1503 C C . TYR A 1 184 ? 23.789 -15.110 -3.899 1.00 68.50 184 TYR A C 1
ATOM 1505 O O . TYR A 1 184 ? 22.889 -15.898 -4.143 1.00 68.50 184 TYR A O 1
ATOM 1513 N N . ARG A 1 185 ? 24.942 -15.494 -3.328 1.00 65.12 185 ARG A N 1
ATOM 1514 C CA . ARG A 1 185 ? 25.200 -16.848 -2.800 1.00 65.12 185 ARG A CA 1
ATOM 1515 C C . ARG A 1 185 ? 24.875 -17.009 -1.308 1.00 65.12 185 ARG A C 1
ATOM 1517 O O . ARG A 1 185 ? 25.114 -18.076 -0.758 1.00 65.12 185 ARG A O 1
ATOM 1524 N N . LEU A 1 186 ? 24.437 -15.941 -0.637 1.00 61.66 186 LEU A N 1
ATOM 1525 C CA . LEU A 1 186 ? 24.104 -15.938 0.797 1.00 61.66 186 LEU A CA 1
ATOM 1526 C C . LEU A 1 186 ? 22.602 -16.142 1.068 1.00 61.66 186 LEU A C 1
ATOM 1528 O O . LEU A 1 186 ? 22.175 -16.046 2.216 1.00 61.66 186 LEU A O 1
ATOM 1532 N N . LEU A 1 187 ? 21.824 -16.395 0.016 1.00 49.75 187 LEU A N 1
ATOM 1533 C CA . LEU A 1 187 ? 20.404 -16.742 0.021 1.00 49.75 187 LEU A CA 1
ATOM 1534 C C . LEU A 1 187 ? 20.248 -18.092 -0.683 1.00 49.75 187 LEU A C 1
ATOM 1536 O O . LEU A 1 187 ? 19.308 -18.822 -0.314 1.00 49.75 187 LEU A O 1
#

pLDDT: mean 85.45, std 14.57, range [38.66, 98.44]

Sequence (187 aa):
MASSSEALKSAVHQHSLTSVQGMQQRLFSTWFNSFIYNQIWEDPELDMQALDLDADSEILTIASGGCNVLNYLTASPARIVALDLNPYHLSLTRLKIAAMEHLPNHRMFYDFFGYADSPQNPERFEAYIEPRIDAELAAFWNGRTLLRGKRIKLFSDGLYRHTRFGYFMRFLHWIGRKARHEPYRLL

Foldseek 3Di:
DCPLLNVLCVVQQPDDPPDPSNVVSVVVSVQLQFFQAQDDDDDLVVVCVVVVAAQADEEEEALQLPPNVVSNCVRNYVYYHYDYSHVVSVLSNVQLVLCVVWQPDPVLSCLCRVFLAAPCQVVSCVPTRLVPDDPVSNCQQQPQDPPQHGNSCCSNHGVRCPHSVNVVVVVVCVVCVVVVHRVVVVD